Protein AF-0000000086882693 (afdb_homodimer)

Structure (mmCIF, N/CA/C/O backbone):
data_AF-0000000086882693-model_v1
#
loop_
_entity.id
_entity.type
_entity.pdbx_description
1 polymer 'Flavin reductase'
#
loop_
_atom_site.group_PDB
_atom_site.id
_atom_site.type_symbol
_atom_site.label_atom_id
_atom_site.label_alt_id
_atom_site.label_comp_id
_atom_site.label_asym_id
_atom_site.label_entity_id
_atom_site.label_seq_id
_atom_site.pdbx_PDB_ins_code
_atom_site.Cartn_x
_atom_site.Cartn_y
_atom_site.Cartn_z
_atom_site.occupancy
_atom_site.B_iso_or_equiv
_atom_site.auth_seq_id
_atom_site.auth_comp_id
_atom_site.auth_asym_id
_atom_site.auth_atom_id
_atom_site.pdbx_PDB_model_num
ATOM 1 N N . MET A 1 1 ? 11.82 -14.75 11.562 1 77.94 1 MET A N 1
ATOM 2 C CA . MET A 1 1 ? 11.297 -13.406 11.836 1 77.94 1 MET A CA 1
ATOM 3 C C . MET A 1 1 ? 10.008 -13.484 12.641 1 77.94 1 MET A C 1
ATOM 5 O O . MET A 1 1 ? 9.219 -14.422 12.477 1 77.94 1 MET A O 1
ATOM 9 N N . ASP A 1 2 ? 9.883 -12.508 13.555 1 90.38 2 ASP A N 1
ATOM 10 C CA . ASP A 1 2 ? 8.617 -12.344 14.273 1 90.38 2 ASP A CA 1
ATOM 11 C C . ASP A 1 2 ? 7.492 -11.961 13.32 1 90.38 2 ASP A C 1
ATOM 13 O O . ASP A 1 2 ? 7.617 -10.992 12.57 1 90.38 2 ASP A O 1
ATOM 17 N N . ILE A 1 3 ? 6.398 -12.719 13.359 1 94.62 3 ILE A N 1
ATOM 18 C CA . ILE A 1 3 ? 5.254 -12.5 12.484 1 94.62 3 ILE A CA 1
ATOM 19 C C . ILE A 1 3 ? 4.734 -11.078 12.656 1 94.62 3 ILE A C 1
ATOM 21 O O . ILE A 1 3 ? 4.309 -10.445 11.68 1 94.62 3 ILE A O 1
ATOM 25 N N . LYS A 1 4 ? 4.871 -10.539 13.797 1 93.5 4 LYS A N 1
ATOM 26 C CA . LYS A 1 4 ? 4.328 -9.219 14.117 1 93.5 4 LYS A CA 1
ATOM 27 C C . LYS A 1 4 ? 5.137 -8.117 13.438 1 93.5 4 LYS A C 1
ATOM 29 O O . LYS A 1 4 ? 4.676 -6.977 13.328 1 93.5 4 LYS A O 1
ATOM 34 N N . SER A 1 5 ? 6.293 -8.453 12.938 1 93.12 5 SER A N 1
ATOM 35 C CA . SER A 1 5 ? 7.152 -7.469 12.297 1 93.12 5 SER A CA 1
ATOM 36 C C . SER A 1 5 ? 7.238 -7.711 10.789 1 93.12 5 SER A C 1
ATOM 38 O O . SER A 1 5 ? 8.156 -7.215 10.125 1 93.12 5 SER A O 1
ATOM 40 N N . PHE A 1 6 ? 6.277 -8.375 10.219 1 93.31 6 PHE A N 1
ATOM 41 C CA . PHE A 1 6 ? 6.324 -8.812 8.828 1 93.31 6 PHE A CA 1
ATOM 42 C C . PHE A 1 6 ? 6.391 -7.613 7.887 1 93.31 6 PHE A C 1
ATOM 44 O O . PHE A 1 6 ? 7.031 -7.676 6.836 1 93.31 6 PHE A O 1
ATOM 51 N N . TYR A 1 7 ? 5.738 -6.496 8.328 1 94.31 7 TYR A N 1
ATOM 52 C CA . TYR A 1 7 ? 5.605 -5.32 7.48 1 94.31 7 TYR A CA 1
ATOM 53 C C . TYR A 1 7 ? 6.957 -4.668 7.227 1 94.31 7 TYR A C 1
ATOM 55 O O . TYR A 1 7 ? 7.102 -3.855 6.312 1 94.31 7 TYR A O 1
ATOM 63 N N . ARG A 1 8 ? 7.973 -5.047 8.031 1 92.94 8 ARG A N 1
ATOM 64 C CA . ARG A 1 8 ? 9.305 -4.461 7.906 1 92.94 8 ARG A CA 1
ATOM 65 C C . ARG A 1 8 ? 10.008 -4.957 6.648 1 92.94 8 ARG A C 1
ATOM 67 O O . ARG A 1 8 ? 11.023 -4.398 6.234 1 92.94 8 ARG A O 1
ATOM 74 N N . ASN A 1 9 ? 9.422 -5.969 5.984 1 93.12 9 ASN A N 1
ATOM 75 C CA . ASN A 1 9 ? 10.031 -6.566 4.801 1 93.12 9 ASN A CA 1
ATOM 76 C C . ASN A 1 9 ? 9.367 -6.07 3.52 1 93.12 9 ASN A C 1
ATOM 78 O O . ASN A 1 9 ? 9.609 -6.609 2.439 1 93.12 9 ASN A O 1
ATOM 82 N N . ILE A 1 10 ? 8.562 -5.047 3.648 1 97.25 10 ILE A N 1
ATOM 83 C CA . ILE A 1 10 ? 7.84 -4.516 2.5 1 97.25 10 ILE A CA 1
ATOM 84 C C . ILE A 1 10 ? 8.18 -3.039 2.312 1 97.25 10 ILE A C 1
ATOM 86 O O . ILE A 1 10 ? 8.094 -2.252 3.258 1 97.25 10 ILE A O 1
ATOM 90 N N . ALA A 1 11 ? 8.656 -2.691 1.13 1 97.88 11 ALA A N 1
ATOM 91 C CA . ALA A 1 11 ? 8.797 -1.274 0.807 1 97.88 11 ALA A CA 1
ATOM 92 C C . ALA A 1 11 ? 7.445 -0.643 0.501 1 97.88 11 ALA A C 1
ATOM 94 O O . ALA A 1 11 ? 6.719 -1.111 -0.378 1 97.88 11 ALA A O 1
ATOM 95 N N . LEU A 1 12 ? 7.141 0.405 1.211 1 98.81 12 LEU A N 1
ATOM 96 C CA . LEU A 1 12 ? 5.793 0.959 1.156 1 98.81 12 LEU A CA 1
ATOM 97 C C . LEU A 1 12 ? 5.816 2.404 0.67 1 98.81 12 LEU A C 1
ATOM 99 O O . LEU A 1 12 ? 6.746 3.152 0.981 1 98.81 12 LEU A O 1
ATOM 103 N N . PRO A 1 13 ? 4.742 2.787 -0.073 1 98.69 13 PRO A N 1
ATOM 104 C CA . PRO A 1 13 ? 4.574 4.23 -0.248 1 98.69 13 PRO A CA 1
ATOM 105 C C . PRO A 1 13 ? 4.34 4.961 1.071 1 98.69 13 PRO A C 1
ATOM 107 O O . PRO A 1 13 ? 3.91 4.352 2.053 1 98.69 13 PRO A O 1
ATOM 110 N N . VAL A 1 14 ? 4.703 6.227 1.06 1 98.75 14 VAL A N 1
ATOM 111 C CA . VAL A 1 14 ? 4.461 7.012 2.266 1 98.75 14 VAL A CA 1
ATOM 112 C C . VAL A 1 14 ? 3.807 8.344 1.896 1 98.75 14 VAL A C 1
ATOM 114 O O . VAL A 1 14 ? 4.176 8.969 0.897 1 98.75 14 VAL A O 1
ATOM 117 N N . CYS A 1 15 ? 2.797 8.672 2.631 1 98.81 15 CYS A N 1
ATOM 118 C CA . CYS A 1 15 ? 2.07 9.922 2.428 1 98.81 15 CYS A CA 1
ATOM 119 C C . CYS A 1 15 ? 1.704 10.562 3.762 1 98.81 15 CYS A C 1
ATOM 121 O O . CYS A 1 15 ? 1.981 10 4.824 1 98.81 15 CYS A O 1
ATOM 123 N N . THR A 1 16 ? 1.259 11.781 3.693 1 98.88 16 THR A N 1
ATOM 124 C CA . THR A 1 16 ? 0.635 12.398 4.855 1 98.88 16 THR A CA 1
ATOM 125 C C . THR A 1 16 ? -0.863 12.594 4.633 1 98.88 16 THR A C 1
ATOM 127 O O . THR A 1 16 ? -1.307 12.781 3.496 1 98.88 16 THR A O 1
ATOM 130 N N . VAL A 1 17 ? -1.588 12.477 5.684 1 98.94 17 VAL A N 1
ATOM 131 C CA . VAL A 1 17 ? -3.025 12.719 5.707 1 98.94 17 VAL A CA 1
ATOM 132 C C . VAL A 1 17 ? -3.334 13.922 6.594 1 98.94 17 VAL A C 1
ATOM 134 O O . VAL A 1 17 ? -2.93 13.961 7.758 1 98.94 17 VAL A O 1
ATOM 137 N N . MET A 1 18 ? -3.934 14.898 6.016 1 98.88 18 MET A N 1
ATOM 138 C CA . MET A 1 18 ? -4.398 16.062 6.766 1 98.88 18 MET A CA 1
ATOM 139 C C . MET A 1 18 ? -5.922 16.078 6.848 1 98.88 18 MET A C 1
ATOM 141 O O . MET A 1 18 ? -6.605 15.93 5.832 1 98.88 18 MET A O 1
ATOM 145 N N . ALA A 1 19 ? -6.492 16.188 8.023 1 98.88 19 ALA A N 1
ATOM 146 C CA . ALA A 1 19 ? -7.938 16.203 8.234 1 98.88 19 ALA A CA 1
ATOM 147 C C . ALA A 1 19 ? -8.344 17.391 9.109 1 98.88 19 ALA A C 1
ATOM 149 O O . ALA A 1 19 ? -7.621 17.75 10.039 1 98.88 19 ALA A O 1
ATOM 150 N N . GLY A 1 20 ? -9.492 17.984 8.859 1 98.62 20 GLY A N 1
ATOM 151 C CA . GLY A 1 20 ? -10 19.125 9.602 1 98.62 20 GLY A CA 1
ATOM 152 C C . GLY A 1 20 ? -10.875 20.047 8.766 1 98.62 20 GLY A C 1
ATOM 153 O O . GLY A 1 20 ? -11.758 19.578 8.047 1 98.62 20 GLY A O 1
ATOM 154 N N . ASP A 1 21 ? -10.695 21.281 9 1 98 21 ASP A N 1
ATOM 155 C CA . ASP A 1 21 ? -11.297 22.328 8.195 1 98 21 ASP A CA 1
ATOM 156 C C . ASP A 1 21 ? -10.297 23.453 7.926 1 98 21 ASP A C 1
ATOM 158 O O . ASP A 1 21 ? -9.086 23.234 7.98 1 98 21 ASP A O 1
ATOM 162 N N . GLU A 1 22 ? -10.734 24.578 7.516 1 96.94 22 GLU A N 1
ATOM 163 C CA . GLU A 1 22 ? -9.859 25.656 7.051 1 96.94 22 GLU A CA 1
ATOM 164 C C . GLU A 1 22 ? -9 26.188 8.188 1 96.94 22 GLU A C 1
ATOM 166 O O . GLU A 1 22 ? -7.91 26.719 7.945 1 96.94 22 GLU A O 1
ATOM 171 N N . LYS A 1 23 ? -9.422 26.016 9.375 1 95.25 23 LYS A N 1
ATOM 172 C CA . LYS A 1 23 ? -8.75 26.656 10.5 1 95.25 23 LYS A CA 1
ATOM 173 C C . LYS A 1 23 ? -8.211 25.625 11.484 1 95.25 23 LYS A C 1
ATOM 175 O O . LYS A 1 23 ? -7.223 25.875 12.18 1 95.25 23 LYS A O 1
ATOM 180 N N . ASN A 1 24 ? -8.906 24.562 11.547 1 96.62 24 ASN A N 1
ATOM 181 C CA . ASN A 1 24 ? -8.562 23.5 12.484 1 96.62 24 ASN A CA 1
ATOM 182 C C . ASN A 1 24 ? -8.258 22.188 11.766 1 96.62 24 ASN A C 1
ATOM 184 O O . ASN A 1 24 ? -9.164 21.547 11.242 1 96.62 24 ASN A O 1
ATOM 188 N N . TYR A 1 25 ? -7.035 21.828 11.703 1 98.06 25 TYR A N 1
ATOM 189 C CA . TYR A 1 25 ? -6.617 20.609 11.016 1 98.06 25 TYR A CA 1
ATOM 190 C C . TYR A 1 25 ? -5.391 20 11.68 1 98.06 25 TYR A C 1
ATOM 192 O O . TYR A 1 25 ? -4.684 20.672 12.438 1 98.06 25 TYR A O 1
ATOM 200 N N . ASN A 1 26 ? -5.164 18.766 11.523 1 98.5 26 ASN A N 1
ATOM 201 C CA . ASN A 1 26 ? -3.977 18.016 11.922 1 98.5 26 ASN A CA 1
ATOM 202 C C . ASN A 1 26 ? -3.486 17.094 10.805 1 98.5 26 ASN A C 1
ATOM 204 O O . ASN A 1 26 ? -4.262 16.703 9.938 1 98.5 26 ASN A O 1
ATOM 208 N N . ILE A 1 27 ? -2.152 16.906 10.82 1 98.75 27 ILE A N 1
ATOM 209 C CA . ILE A 1 27 ? -1.513 16.109 9.773 1 98.75 27 ILE A CA 1
ATOM 210 C C . ILE A 1 27 ? -0.777 14.93 10.398 1 98.75 27 ILE A C 1
ATOM 212 O O . ILE A 1 27 ? -0.262 15.031 11.516 1 98.75 27 ILE A O 1
ATOM 216 N N . MET A 1 28 ? -0.755 13.781 9.727 1 98.81 28 MET A N 1
ATOM 217 C CA . MET A 1 28 ? 0.007 12.617 10.156 1 98.81 28 MET A CA 1
ATOM 218 C C . MET A 1 28 ? 0.64 11.906 8.961 1 98.81 28 MET A C 1
ATOM 220 O O . MET A 1 28 ? 0.185 12.07 7.828 1 98.81 28 MET A O 1
ATOM 224 N N . THR A 1 29 ? 1.686 11.156 9.258 1 98.81 29 THR A N 1
ATOM 225 C CA . THR A 1 29 ? 2.326 10.328 8.242 1 98.81 29 THR A CA 1
ATOM 226 C C . THR A 1 29 ? 1.691 8.945 8.203 1 98.81 29 THR A C 1
ATOM 228 O O . THR A 1 29 ? 1.353 8.375 9.242 1 98.81 29 THR A O 1
ATOM 231 N N . VAL A 1 30 ? 1.503 8.398 7.031 1 98.88 30 VAL A N 1
ATOM 232 C CA . VAL A 1 30 ? 0.898 7.086 6.812 1 98.88 30 VAL A CA 1
ATOM 233 C C . VAL A 1 30 ? 1.753 6.277 5.836 1 98.88 30 VAL A C 1
ATOM 235 O O . VAL A 1 30 ? 2.08 6.754 4.746 1 98.88 30 VAL A O 1
ATOM 238 N N . ALA A 1 31 ? 2.102 5.086 6.238 1 98.81 31 ALA A N 1
ATOM 239 C CA . ALA A 1 31 ? 2.779 4.168 5.332 1 98.81 31 ALA A CA 1
ATOM 240 C C . ALA A 1 31 ? 1.847 3.039 4.895 1 98.81 31 ALA A C 1
ATOM 242 O O . ALA A 1 31 ? 2.012 2.473 3.814 1 98.81 31 ALA A O 1
ATOM 243 N N . TRP A 1 32 ? 0.851 2.668 5.734 1 98.94 32 TRP A N 1
ATOM 244 C CA . TRP A 1 32 ? -0.063 1.567 5.449 1 98.94 32 TRP A CA 1
ATOM 245 C C . TRP A 1 32 ? -1.298 2.064 4.707 1 98.94 32 TRP A C 1
ATOM 247 O O . TRP A 1 32 ? -2.354 2.27 5.309 1 98.94 32 TRP A O 1
ATOM 257 N N . SER A 1 33 ? -1.132 2.211 3.346 1 98.94 33 SER A N 1
ATOM 258 C CA . SER A 1 33 ? -2.16 2.766 2.471 1 98.94 33 SER A CA 1
ATOM 259 C C . SER A 1 33 ? -2.123 2.113 1.093 1 98.94 33 SER A C 1
ATOM 261 O O . SER A 1 33 ? -1.131 1.478 0.728 1 98.94 33 SER A O 1
ATOM 263 N N . THR A 1 34 ? -3.238 2.209 0.391 1 98.94 34 THR A N 1
ATOM 264 C CA . THR A 1 34 ? -3.273 1.611 -0.94 1 98.94 34 THR A CA 1
ATOM 265 C C . THR A 1 34 ? -4.484 2.107 -1.724 1 98.94 34 THR A C 1
ATOM 267 O O . THR A 1 34 ? -5.523 2.416 -1.14 1 98.94 34 THR A O 1
ATOM 270 N N . PRO A 1 35 ? -4.363 2.232 -3.088 1 98.94 35 PRO A N 1
ATOM 271 C CA . PRO A 1 35 ? -5.586 2.365 -3.889 1 98.94 35 PRO A CA 1
ATOM 272 C C . PRO A 1 35 ? -6.551 1.198 -3.691 1 98.94 35 PRO A C 1
ATOM 274 O O . PRO A 1 35 ? -6.125 0.097 -3.328 1 98.94 35 PRO A O 1
ATOM 277 N N . LEU A 1 36 ? -7.891 1.47 -3.959 1 98.88 36 LEU A N 1
ATOM 278 C CA . LEU A 1 36 ? -8.875 0.44 -3.646 1 98.88 36 LEU A CA 1
ATOM 279 C C . LEU A 1 36 ? -9.812 0.208 -4.828 1 98.88 36 LEU A C 1
ATOM 281 O O . LEU A 1 36 ? -10.352 -0.89 -4.992 1 98.88 36 LEU A O 1
ATOM 285 N N . SER A 1 37 ? -10.016 1.258 -5.551 1 98.81 37 SER A N 1
ATOM 286 C CA . SER A 1 37 ? -11.047 1.215 -6.586 1 98.81 37 SER A CA 1
ATOM 287 C C . SER A 1 37 ? -10.828 2.309 -7.629 1 98.81 37 SER A C 1
ATOM 289 O O . SER A 1 37 ? -10.32 3.385 -7.305 1 98.81 37 SER A O 1
ATOM 291 N N . ILE A 1 38 ? -11.266 2.039 -8.875 1 98.19 38 ILE A N 1
ATOM 292 C CA . ILE A 1 38 ? -11.219 3.029 -9.945 1 98.19 38 ILE A CA 1
ATOM 293 C C . ILE A 1 38 ? -12.547 3.781 -10 1 98.19 38 ILE A C 1
ATOM 295 O O . ILE A 1 38 ? -12.57 5.008 -10.125 1 98.19 38 ILE A O 1
ATOM 299 N N . ASN A 1 39 ? -13.602 2.98 -9.867 1 97.75 39 ASN A N 1
ATOM 300 C CA . ASN A 1 39 ? -14.938 3.557 -9.898 1 97.75 39 ASN A CA 1
ATOM 301 C C . ASN A 1 39 ? -15.812 3.02 -8.773 1 97.75 39 ASN A C 1
ATOM 303 O O . ASN A 1 39 ? -16.281 1.879 -8.828 1 97.75 39 ASN A O 1
ATOM 307 N N . PRO A 1 40 ? -16.219 3.965 -7.832 1 98.38 40 PRO A N 1
ATOM 308 C CA . PRO A 1 40 ? -15.625 5.281 -7.602 1 98.38 40 PRO A CA 1
ATOM 309 C C . PRO A 1 40 ? -14.133 5.199 -7.289 1 98.38 40 PRO A C 1
ATOM 311 O O . PRO A 1 40 ? -13.625 4.125 -6.969 1 98.38 40 PRO A O 1
ATOM 314 N N . THR A 1 41 ? -13.43 6.305 -7.449 1 98.75 41 THR A N 1
ATOM 315 C CA . THR A 1 41 ? -12.008 6.355 -7.121 1 98.75 41 THR A CA 1
ATOM 316 C C . THR A 1 41 ? -11.797 6.363 -5.609 1 98.75 41 THR A C 1
ATOM 318 O O . THR A 1 41 ? -12.102 7.355 -4.938 1 98.75 41 THR A O 1
ATOM 321 N N . LEU A 1 42 ? -11.32 5.223 -5.102 1 98.94 42 LEU A N 1
ATOM 322 C CA . LEU A 1 42 ? -11.18 5.074 -3.656 1 98.94 42 LEU A CA 1
ATOM 323 C C . LEU A 1 42 ? -9.727 4.84 -3.27 1 98.94 42 LEU A C 1
ATOM 325 O O . LEU A 1 42 ? -8.984 4.184 -4.004 1 98.94 42 LEU A O 1
ATOM 329 N N . PHE A 1 43 ? -9.352 5.359 -2.174 1 98.94 43 PHE A N 1
ATOM 330 C CA . PHE A 1 43 ? -8.062 5.195 -1.518 1 98.94 43 PHE A CA 1
ATOM 331 C C . PHE A 1 43 ? -8.242 4.855 -0.043 1 98.94 43 PHE A C 1
ATOM 333 O O . PHE A 1 43 ? -9.164 5.355 0.606 1 98.94 43 PHE A O 1
ATOM 340 N N . GLY A 1 44 ? -7.363 3.932 0.461 1 98.94 44 GLY A N 1
ATOM 341 C CA . GLY A 1 44 ? -7.496 3.533 1.854 1 98.94 44 GLY A CA 1
ATOM 342 C C . GLY A 1 44 ? -6.191 3.611 2.623 1 98.94 44 GLY A C 1
ATOM 343 O O . GLY A 1 44 ? -5.113 3.516 2.037 1 98.94 44 GLY A O 1
ATOM 344 N N . PHE A 1 45 ? -6.328 3.771 3.916 1 98.94 45 PHE A N 1
ATOM 345 C CA . PHE A 1 45 ? -5.16 3.725 4.789 1 98.94 45 PHE A CA 1
ATOM 346 C C . PHE A 1 45 ? -5.551 3.254 6.188 1 98.94 45 PHE A C 1
ATOM 348 O O . PHE A 1 45 ? -6.695 3.426 6.609 1 98.94 45 PHE A O 1
ATOM 355 N N . ALA A 1 46 ? -4.613 2.652 6.895 1 98.94 46 ALA A N 1
ATOM 356 C CA . ALA A 1 46 ? -4.816 2.176 8.266 1 98.94 46 ALA A CA 1
ATOM 357 C C . ALA A 1 46 ? -4.414 3.242 9.281 1 98.94 46 ALA A C 1
ATOM 359 O O . ALA A 1 46 ? -3.42 3.947 9.086 1 98.94 46 ALA A O 1
ATOM 360 N N . ILE A 1 47 ? -5.172 3.305 10.336 1 98.88 47 ILE A N 1
ATOM 361 C CA . ILE A 1 47 ? -4.895 4.289 11.383 1 98.88 47 ILE A CA 1
ATOM 362 C C . ILE A 1 47 ? -5.34 3.74 12.734 1 98.88 47 ILE A C 1
ATOM 364 O O . ILE A 1 47 ? -6.395 3.115 12.844 1 98.88 47 ILE A O 1
ATOM 368 N N . LYS A 1 48 ? -4.508 3.9 13.703 1 98.69 48 LYS A N 1
ATOM 369 C CA . LYS A 1 48 ? -4.941 3.602 15.062 1 98.69 48 LYS A CA 1
ATOM 370 C C . LYS A 1 48 ? -5.918 4.656 15.578 1 98.69 48 LYS A C 1
ATOM 372 O O . LYS A 1 48 ? -5.73 5.852 15.336 1 98.69 48 LYS A O 1
ATOM 377 N N . LYS A 1 49 ? -6.875 4.242 16.344 1 98.25 49 LYS A N 1
ATOM 378 C CA . LYS A 1 49 ? -7.895 5.141 16.875 1 98.25 49 LYS A CA 1
ATOM 379 C C . LYS A 1 49 ? -7.281 6.141 17.859 1 98.25 49 LYS A C 1
ATOM 381 O O . LYS A 1 49 ? -7.859 7.195 18.109 1 98.25 49 LYS A O 1
ATOM 386 N N . THR A 1 50 ? -6.117 5.793 18.375 1 98.12 50 THR A N 1
ATOM 387 C CA . THR A 1 50 ? -5.484 6.629 19.391 1 98.12 50 THR A CA 1
ATOM 388 C C . THR A 1 50 ? -4.812 7.84 18.75 1 98.12 50 THR A C 1
ATOM 390 O O . THR A 1 50 ? -4.434 8.789 19.453 1 98.12 50 THR A O 1
ATOM 393 N N . ARG A 1 51 ? -4.582 7.852 17.469 1 98.5 51 ARG A N 1
ATOM 394 C CA . ARG A 1 51 ? -3.941 8.977 16.797 1 98.5 51 ARG A CA 1
ATOM 395 C C . ARG A 1 51 ? -4.82 10.227 16.859 1 98.5 51 ARG A C 1
ATOM 397 O O . ARG A 1 51 ? -6.039 10.141 16.703 1 98.5 51 ARG A O 1
ATOM 404 N N . TYR A 1 52 ? -4.16 11.383 17.031 1 98.69 52 TYR A N 1
ATOM 405 C CA . TYR A 1 52 ? -4.891 12.641 17.094 1 98.69 52 TYR A CA 1
ATOM 406 C C . TYR A 1 52 ? -5.68 12.891 15.82 1 98.69 52 TYR A C 1
ATOM 408 O O . TYR A 1 52 ? -6.816 13.367 15.867 1 98.69 52 TYR A O 1
ATOM 416 N N . THR A 1 53 ? -5.168 12.609 14.703 1 98.69 53 THR A N 1
ATOM 417 C CA . THR A 1 53 ? -5.785 12.844 13.398 1 98.69 53 THR A CA 1
ATOM 418 C C . THR A 1 53 ? -7.086 12.062 13.273 1 98.69 53 THR A C 1
ATOM 420 O O . THR A 1 53 ? -7.992 12.469 12.539 1 98.69 53 THR A O 1
ATOM 423 N N . TYR A 1 54 ? -7.191 10.922 14 1 98.75 54 TYR A N 1
ATOM 424 C CA . TYR A 1 54 ? -8.398 10.117 13.969 1 98.75 54 TYR A CA 1
ATOM 425 C C . TYR A 1 54 ? -9.617 10.938 14.367 1 98.75 54 TYR A C 1
ATOM 427 O O . TYR A 1 54 ? -10.68 10.836 13.75 1 98.75 54 TYR A O 1
ATOM 435 N N . ASP A 1 55 ? -9.5 11.781 15.344 1 98.38 55 ASP A N 1
ATOM 436 C CA . ASP A 1 55 ? -10.586 12.633 15.812 1 98.38 55 ASP A CA 1
ATOM 437 C C . ASP A 1 55 ? -11.055 13.594 14.719 1 98.38 55 ASP A C 1
ATOM 439 O O . ASP A 1 55 ? -12.25 13.844 14.57 1 98.38 55 ASP A O 1
ATOM 443 N N . PHE A 1 56 ? -10.125 14.109 13.977 1 98.62 56 PHE A N 1
ATOM 444 C CA . PHE A 1 56 ? -10.453 15.039 12.898 1 98.62 56 PHE A CA 1
ATOM 445 C C . PHE A 1 56 ? -11.164 14.32 11.766 1 98.62 56 PHE A C 1
ATOM 447 O O . PHE A 1 56 ? -12.141 14.828 11.211 1 98.62 56 PHE A O 1
ATOM 454 N N . LEU A 1 57 ? -10.68 13.117 11.422 1 98.62 57 LEU A N 1
ATOM 455 C CA . LEU A 1 57 ? -11.258 12.328 10.344 1 98.62 57 LEU A CA 1
ATOM 456 C C . LEU A 1 57 ? -12.727 12.023 10.617 1 98.62 57 LEU A C 1
ATOM 458 O O . LEU A 1 57 ? -13.57 12.164 9.727 1 98.62 57 LEU A O 1
ATOM 462 N N . THR A 1 58 ? -13 11.578 11.852 1 98.38 58 THR A N 1
ATOM 463 C CA . THR A 1 58 ? -14.352 11.148 12.188 1 98.38 58 THR A CA 1
ATOM 464 C C . THR A 1 58 ? -15.273 12.352 12.344 1 98.38 58 THR A C 1
ATOM 466 O O . THR A 1 58 ? -16.469 12.266 12.055 1 98.38 58 THR A O 1
ATOM 469 N N . LYS A 1 59 ? -14.758 13.484 12.734 1 98.44 59 LYS A N 1
ATOM 470 C CA . LYS A 1 59 ? -15.555 14.688 12.945 1 98.44 59 LYS A CA 1
ATOM 471 C C . LYS A 1 59 ? -15.859 15.383 11.617 1 98.44 59 LYS A C 1
ATOM 473 O O . LYS A 1 59 ? -17 15.75 11.352 1 98.44 59 LYS A O 1
ATOM 478 N N . TYR A 1 60 ? -14.852 15.562 10.766 1 98.69 60 TYR A N 1
ATOM 479 C CA . TYR A 1 60 ? -14.984 16.438 9.594 1 98.69 60 TYR A CA 1
ATOM 480 C C . TYR A 1 60 ? -15.305 15.617 8.344 1 98.69 60 TYR A C 1
ATOM 482 O O . TYR A 1 60 ? -15.82 16.156 7.367 1 98.69 60 TYR A O 1
ATOM 490 N N . LYS A 1 61 ? -14.891 14.367 8.273 1 98.81 61 LYS A N 1
ATOM 491 C CA . LYS A 1 61 ? -15.25 13.398 7.238 1 98.81 61 LYS A CA 1
ATOM 492 C C . LYS A 1 61 ? -14.719 13.828 5.871 1 98.81 61 LYS A C 1
ATOM 494 O O . LYS A 1 61 ? -15.352 13.562 4.844 1 98.81 61 LYS A O 1
ATOM 499 N N . GLU A 1 62 ? -13.734 14.609 5.82 1 98.88 62 GLU A N 1
ATOM 500 C CA . GLU A 1 62 ? -12.938 14.977 4.652 1 98.88 62 GLU A CA 1
ATOM 501 C C . GLU A 1 62 ? -11.469 15.133 5.012 1 98.88 62 GLU A C 1
ATOM 503 O O . GLU A 1 62 ? -11.133 15.445 6.156 1 98.88 62 GLU A O 1
ATOM 508 N N . TYR A 1 63 ? -10.586 14.914 4.121 1 98.94 63 TYR A N 1
ATOM 509 C CA . TYR A 1 63 ? -9.148 14.992 4.359 1 98.94 63 TYR A CA 1
ATOM 510 C C . TYR A 1 63 ? -8.383 15.062 3.043 1 98.94 63 TYR A C 1
ATOM 512 O O . TYR A 1 63 ? -8.938 14.797 1.977 1 98.94 63 TYR A O 1
ATOM 520 N N . SER A 1 64 ? -7.211 15.477 3.098 1 98.88 64 SER A N 1
ATOM 521 C CA . SER A 1 64 ? -6.301 15.469 1.957 1 98.88 64 SER A CA 1
ATOM 522 C C . SER A 1 64 ? -5.152 14.484 2.172 1 98.88 64 SER A C 1
ATOM 524 O O . SER A 1 64 ? -4.797 14.18 3.312 1 98.88 64 SER A O 1
ATOM 526 N N . VAL A 1 65 ? -4.648 13.938 1.129 1 98.88 65 VAL A N 1
ATOM 527 C CA . VAL A 1 65 ? -3.508 13.023 1.112 1 98.88 65 VAL A CA 1
ATOM 528 C C . VAL A 1 65 ? -2.406 13.594 0.219 1 98.88 65 VAL A C 1
ATOM 530 O O . VAL A 1 65 ? -2.678 14.062 -0.889 1 98.88 65 VAL A O 1
ATOM 533 N N . THR A 1 66 ? -1.189 13.586 0.719 1 98.31 66 THR A N 1
ATOM 534 C CA . THR A 1 66 ? -0.086 14.125 -0.068 1 98.31 66 THR A CA 1
ATOM 535 C C . THR A 1 66 ? 1.091 13.156 -0.086 1 98.31 66 THR A C 1
ATOM 537 O O . THR A 1 66 ? 1.475 12.617 0.956 1 98.31 66 THR A O 1
ATOM 540 N N . PHE A 1 67 ? 1.629 12.867 -1.261 1 97.56 67 PHE A N 1
ATOM 541 C CA . PHE A 1 67 ? 2.871 12.133 -1.478 1 97.56 67 PHE A CA 1
ATOM 542 C C . PHE A 1 67 ? 4.02 13.094 -1.771 1 97.56 67 PHE A C 1
ATOM 544 O O . PHE A 1 67 ? 3.824 14.133 -2.41 1 97.56 67 PHE A O 1
ATOM 551 N N . TYR A 1 68 ? 5.25 12.688 -1.333 1 96 68 TYR A N 1
ATOM 552 C CA . TYR A 1 68 ? 6.402 13.586 -1.359 1 96 68 TYR A CA 1
ATOM 553 C C . TYR A 1 68 ? 7.582 12.93 -2.074 1 96 68 TYR A C 1
ATOM 555 O O . TYR A 1 68 ? 7.598 11.719 -2.283 1 96 68 TYR A O 1
ATOM 563 N N . ASN A 1 69 ? 8.484 13.828 -2.41 1 95.56 69 ASN A N 1
ATOM 564 C CA . ASN A 1 69 ? 9.758 13.344 -2.922 1 95.56 69 ASN A CA 1
ATOM 565 C C . ASN A 1 69 ? 10.695 12.93 -1.791 1 95.56 69 ASN A C 1
ATOM 567 O O . ASN A 1 69 ? 10.492 13.32 -0.64 1 95.56 69 ASN A O 1
ATOM 571 N N . PHE A 1 70 ? 11.688 12.188 -2.219 1 97.75 70 PHE A N 1
ATOM 572 C CA . PHE A 1 70 ? 12.672 11.617 -1.312 1 97.75 70 PHE A CA 1
ATOM 573 C C . PHE A 1 70 ? 13.305 12.703 -0.451 1 97.75 70 PHE A C 1
ATOM 575 O O . PHE A 1 70 ? 13.57 12.492 0.733 1 97.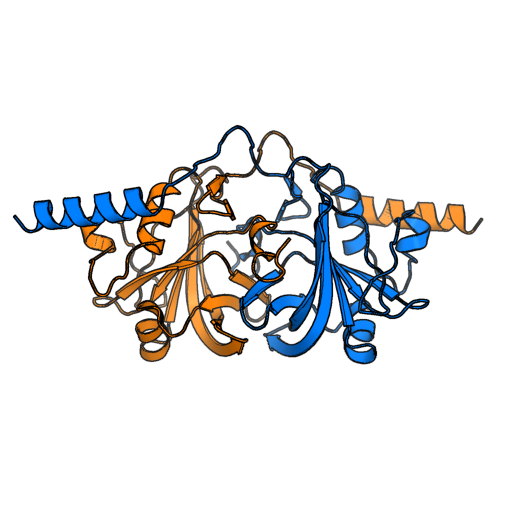75 70 PHE A O 1
ATOM 582 N N . GLU A 1 71 ? 13.477 13.852 -0.933 1 95.88 71 GLU A N 1
ATOM 583 C CA . GLU A 1 71 ? 14.156 14.953 -0.254 1 95.88 71 GLU A CA 1
ATOM 584 C C . GLU A 1 71 ? 13.336 15.453 0.939 1 95.88 71 GLU A C 1
ATOM 586 O O . GLU A 1 71 ? 13.875 16.094 1.844 1 95.88 71 GLU A O 1
ATOM 591 N N . ASP A 1 72 ? 12.086 15.102 0.947 1 96.44 72 ASP A N 1
ATOM 592 C CA . ASP A 1 72 ? 11.195 15.562 2.01 1 96.44 72 ASP A CA 1
ATOM 593 C C . ASP A 1 72 ? 11.078 14.523 3.121 1 96.44 72 ASP A C 1
ATOM 595 O O . ASP A 1 72 ? 10.273 14.672 4.039 1 96.44 72 ASP A O 1
ATOM 599 N N . SER A 1 73 ? 11.883 13.461 3.109 1 98.38 73 SER A N 1
ATOM 600 C CA . SER A 1 73 ? 11.719 12.32 4 1 98.38 73 SER A CA 1
ATOM 601 C C . SER A 1 73 ? 11.914 12.719 5.457 1 98.38 73 SER A C 1
ATOM 603 O O . SER A 1 73 ? 11.266 12.164 6.352 1 98.38 73 SER A O 1
ATOM 605 N N . LYS A 1 74 ? 12.758 13.656 5.707 1 98 74 LYS A N 1
ATOM 606 C CA . LYS A 1 74 ? 12.922 14.094 7.09 1 98 74 LYS A CA 1
ATOM 607 C C . LYS A 1 74 ? 11.641 14.711 7.629 1 98 74 LYS A C 1
ATOM 609 O O . LYS A 1 74 ? 11.227 14.414 8.758 1 98 74 LYS A O 1
ATOM 614 N N . MET A 1 75 ? 11.023 15.578 6.836 1 97.69 75 MET A N 1
ATOM 615 C CA . MET A 1 75 ? 9.766 16.203 7.234 1 97.69 75 MET A CA 1
ATOM 616 C C . MET A 1 75 ? 8.688 15.141 7.465 1 97.69 75 MET A C 1
ATOM 618 O O . MET A 1 75 ? 7.953 15.203 8.453 1 97.69 75 MET A O 1
ATOM 622 N N . ILE A 1 76 ? 8.633 14.156 6.547 1 98.5 76 ILE A N 1
ATOM 623 C CA . ILE A 1 76 ? 7.676 13.062 6.664 1 98.5 76 ILE A CA 1
ATOM 624 C C . ILE A 1 76 ? 7.879 12.336 7.996 1 98.5 76 ILE A C 1
ATOM 626 O O . ILE A 1 76 ? 6.914 12.07 8.719 1 98.5 76 ILE A O 1
ATOM 630 N N . GLU A 1 77 ? 9.141 12.07 8.281 1 98.38 77 GLU A N 1
ATOM 631 C CA . GLU A 1 77 ? 9.492 11.391 9.531 1 98.38 77 GLU A CA 1
ATOM 632 C C . GLU A 1 77 ? 9.078 12.219 10.742 1 98.38 77 GLU A C 1
ATOM 634 O O . GLU A 1 77 ? 8.492 11.688 11.695 1 98.38 77 GLU A O 1
ATOM 639 N N . GLN A 1 78 ? 9.336 13.461 10.719 1 98.06 78 GLN A N 1
ATOM 640 C CA . GLN A 1 78 ? 9.008 14.359 11.82 1 98.06 78 GLN A CA 1
ATOM 641 C C . GLN A 1 78 ? 7.5 14.414 12.055 1 98.06 78 GLN A C 1
ATOM 643 O O . GLN A 1 78 ? 7.039 14.312 13.195 1 98.06 78 GLN A O 1
ATOM 648 N N . ILE A 1 79 ? 6.781 14.555 10.992 1 98.06 79 ILE A N 1
ATOM 649 C CA . ILE A 1 79 ? 5.324 14.617 11.07 1 98.06 79 ILE A CA 1
ATOM 650 C C . ILE A 1 79 ? 4.789 13.352 11.742 1 98.06 79 ILE A C 1
ATOM 652 O O . ILE A 1 79 ? 3.846 13.414 12.531 1 98.06 79 ILE A O 1
ATOM 656 N N . GLY A 1 80 ? 5.387 12.234 11.445 1 98.06 80 GLY A N 1
ATOM 657 C CA . GLY A 1 80 ? 4.871 10.953 11.898 1 98.06 80 GLY A CA 1
ATOM 658 C C . GLY A 1 80 ? 5.328 10.594 13.297 1 98.06 80 GLY A C 1
ATOM 659 O O . GLY A 1 80 ? 4.812 9.648 13.906 1 98.06 80 GLY A O 1
ATOM 660 N N . ARG A 1 81 ? 6.219 11.352 13.875 1 97.12 81 ARG A N 1
ATOM 661 C CA . ARG A 1 81 ? 6.832 10.875 15.109 1 97.12 81 ARG A CA 1
ATOM 662 C C . ARG A 1 81 ? 6.465 11.773 16.281 1 97.12 81 ARG A C 1
ATOM 664 O O . ARG A 1 81 ? 6.891 11.531 17.422 1 97.12 81 ARG A O 1
ATOM 671 N N . ILE A 1 82 ? 5.672 12.766 16.062 1 95.31 82 ILE A N 1
ATOM 672 C CA . ILE A 1 82 ? 5.203 13.617 17.156 1 95.31 82 ILE A CA 1
ATOM 673 C C . ILE A 1 82 ? 3.709 13.883 17 1 95.31 82 ILE A C 1
ATOM 675 O O . ILE A 1 82 ? 3.213 14.023 15.875 1 95.31 82 ILE A O 1
ATOM 679 N N . SER A 1 83 ? 2.986 13.906 18.125 1 96.81 83 SER A N 1
ATOM 680 C CA . SER A 1 83 ? 1.541 14.102 18.094 1 96.81 83 SER A CA 1
ATOM 681 C C . SER A 1 83 ? 1.184 15.586 18 1 96.81 83 SER A C 1
ATOM 683 O O . SER A 1 83 ? 1.823 16.422 18.625 1 96.81 83 SER A O 1
ATOM 685 N N . GLY A 1 84 ? 0.171 15.82 17.203 1 96.56 84 GLY A N 1
ATOM 686 C CA . GLY A 1 84 ? -0.367 17.172 17.125 1 96.56 84 GLY A CA 1
ATOM 687 C C . GLY A 1 84 ? -0.999 17.641 18.422 1 96.56 84 GLY A C 1
ATOM 688 O O . GLY A 1 84 ? -1.265 18.828 18.594 1 96.56 84 GLY A O 1
ATOM 689 N N . ARG A 1 85 ? -1.242 16.75 19.359 1 96.38 85 ARG A N 1
ATOM 690 C CA . ARG A 1 85 ? -1.776 17.109 20.672 1 96.38 85 ARG A CA 1
ATOM 691 C C . ARG A 1 85 ? -0.806 18.016 21.422 1 96.38 85 ARG A C 1
ATOM 693 O O . ARG A 1 85 ? -1.227 18.891 22.188 1 96.38 85 ARG A O 1
ATOM 700 N N . GLU A 1 86 ? 0.537 17.859 21.172 1 92.75 86 GLU A N 1
ATOM 701 C CA . GLU A 1 86 ? 1.535 18.562 21.953 1 92.75 86 GLU A CA 1
ATOM 702 C C . GLU A 1 86 ? 2.404 19.453 21.078 1 92.75 86 GLU A C 1
ATOM 704 O O . GLU A 1 86 ? 3.256 20.188 21.578 1 92.75 86 GLU A O 1
ATOM 709 N N . PHE A 1 87 ? 2.213 19.312 19.828 1 93.38 87 PHE A N 1
ATOM 710 C CA . PHE A 1 87 ? 3.107 19.984 18.891 1 93.38 87 PHE A CA 1
ATOM 711 C C . PHE A 1 87 ? 2.344 20.453 17.656 1 93.38 87 PHE A C 1
ATOM 713 O O . PHE A 1 87 ? 1.83 19.641 16.891 1 93.38 87 PHE A O 1
ATOM 720 N N . ASP A 1 88 ? 2.262 21.75 17.453 1 94.25 88 ASP A N 1
ATOM 721 C CA . ASP A 1 88 ? 1.715 22.266 16.203 1 94.25 88 ASP A CA 1
ATOM 722 C C . ASP A 1 88 ? 2.666 21.984 15.031 1 94.25 88 ASP A C 1
ATOM 724 O O . ASP A 1 88 ? 3.559 22.797 14.758 1 94.25 88 ASP A O 1
ATOM 728 N N . LYS A 1 89 ? 2.393 20.984 14.289 1 96.12 89 LYS A N 1
ATOM 729 C CA . LYS A 1 89 ? 3.316 20.469 13.281 1 96.12 89 LYS A CA 1
ATOM 730 C C . LYS A 1 89 ? 3.438 21.438 12.102 1 96.12 89 LYS A C 1
ATOM 732 O O . LYS A 1 89 ? 4.535 21.672 11.586 1 96.12 89 LYS A O 1
ATOM 737 N N . ILE A 1 90 ? 2.336 21.984 11.727 1 95.88 90 ILE A N 1
ATOM 738 C CA . ILE A 1 90 ? 2.334 22.859 10.562 1 95.88 90 ILE A CA 1
ATOM 739 C C . ILE A 1 90 ? 3.195 24.094 10.852 1 95.88 90 ILE A C 1
ATOM 741 O O . ILE A 1 90 ? 4.07 24.438 10.055 1 95.88 90 ILE A O 1
ATOM 745 N N . LYS A 1 91 ? 2.934 24.672 11.938 1 93.75 91 LYS A N 1
ATOM 746 C CA . LYS A 1 91 ? 3.641 25.891 12.328 1 93.75 91 LYS A CA 1
ATOM 747 C C . LYS A 1 91 ? 5.109 25.609 12.617 1 93.75 91 LYS A C 1
ATOM 749 O O . LYS A 1 91 ? 5.996 26.266 12.062 1 93.75 91 LYS A O 1
ATOM 754 N N . ASN A 1 92 ? 5.434 24.594 13.406 1 94.69 92 ASN A N 1
ATOM 755 C CA . ASN A 1 92 ? 6.781 24.391 13.922 1 94.69 92 ASN A CA 1
ATOM 756 C C . ASN A 1 92 ? 7.699 23.797 12.859 1 94.69 92 ASN A C 1
ATOM 758 O O . ASN A 1 92 ? 8.922 23.953 12.93 1 94.69 92 ASN A O 1
ATOM 762 N N . LEU A 1 93 ? 7.113 23.156 11.836 1 95.62 93 LEU A N 1
ATOM 763 C CA . LEU A 1 93 ? 7.922 22.578 10.758 1 95.62 93 LEU A CA 1
ATOM 764 C C . LEU A 1 93 ? 7.879 23.469 9.523 1 95.62 93 LEU A C 1
ATOM 766 O O . LEU A 1 93 ? 8.438 23.109 8.477 1 95.62 93 LEU A O 1
ATOM 770 N N . ASN A 1 94 ? 7.219 24.594 9.641 1 94.38 94 ASN A N 1
ATOM 771 C CA . ASN A 1 94 ? 7.094 25.547 8.547 1 94.38 94 ASN A CA 1
ATOM 772 C C . ASN A 1 94 ? 6.594 24.859 7.27 1 94.38 94 ASN A C 1
ATOM 774 O O . ASN A 1 94 ? 7.191 25.031 6.203 1 94.38 94 ASN A O 1
ATOM 778 N N . ILE A 1 95 ? 5.535 24.078 7.441 1 96.06 95 ILE A N 1
ATOM 779 C CA . ILE A 1 95 ? 4.961 23.344 6.312 1 96.06 95 ILE A CA 1
ATOM 780 C C . ILE A 1 95 ? 4.078 24.297 5.492 1 96.06 95 ILE A C 1
ATOM 782 O O . ILE A 1 95 ? 3.221 24.984 6.039 1 96.06 95 ILE A O 1
ATOM 786 N N . GLU A 1 96 ? 4.359 24.328 4.254 1 92.56 96 GLU A N 1
ATOM 787 C CA . GLU A 1 96 ? 3.527 25.125 3.361 1 92.56 96 GLU A CA 1
ATOM 788 C C . GLU A 1 96 ? 2.213 24.422 3.047 1 92.56 96 GLU A C 1
ATOM 790 O O . GLU A 1 96 ? 2.211 23.328 2.455 1 92.56 96 GLU A O 1
ATOM 795 N N . ILE A 1 97 ? 1.116 25.047 3.354 1 96 97 ILE A N 1
ATOM 796 C CA . ILE A 1 97 ? -0.199 24.469 3.104 1 96 97 ILE A CA 1
ATOM 797 C C . ILE A 1 97 ? -0.864 25.188 1.931 1 96 97 ILE A C 1
ATOM 799 O O . ILE A 1 97 ? -0.619 26.375 1.702 1 96 97 ILE A O 1
ATOM 803 N N . VAL A 1 98 ? -1.668 24.531 1.242 1 97 98 VAL A N 1
ATOM 804 C CA . VAL A 1 98 ? -2.396 25.047 0.089 1 97 98 VAL A CA 1
ATOM 805 C C . VAL A 1 98 ? -3.895 24.828 0.284 1 97 98 VAL A C 1
ATOM 807 O O . VAL A 1 98 ? -4.32 23.766 0.745 1 97 98 VAL A O 1
ATOM 810 N N . LYS A 1 99 ? -4.637 25.859 -0.072 1 98.06 99 LYS A N 1
ATOM 811 C CA . LYS A 1 99 ? -6.09 25.719 -0.004 1 98.06 99 LYS A CA 1
ATOM 812 C C . LYS A 1 99 ? -6.586 24.672 -0.988 1 98.06 99 LYS A C 1
ATOM 814 O O . LYS A 1 99 ? -6.141 24.625 -2.135 1 98.06 99 LYS A O 1
ATOM 819 N N . SER A 1 100 ? -7.582 23.828 -0.492 1 98.12 100 SER A N 1
ATOM 820 C CA . SER A 1 100 ? -8.172 22.812 -1.348 1 98.12 100 SER A CA 1
ATOM 821 C C . SER A 1 100 ? -9.266 23.391 -2.232 1 98.12 100 SER A C 1
ATOM 823 O O . SER A 1 100 ? -9.734 24.516 -1.998 1 98.12 100 SER A O 1
ATOM 825 N N . ASN A 1 101 ? -9.633 22.672 -3.266 1 98.25 101 ASN A N 1
ATOM 826 C CA . ASN A 1 101 ? -10.648 23.125 -4.219 1 98.25 101 ASN A CA 1
ATOM 827 C C . ASN A 1 101 ? -12.039 22.656 -3.809 1 98.25 101 ASN A C 1
ATOM 829 O O . ASN A 1 101 ? -13.016 23.391 -3.965 1 98.25 101 ASN A O 1
ATOM 833 N N . LYS A 1 102 ? -12.148 21.422 -3.279 1 98.62 102 LYS A N 1
ATOM 834 C CA . LYS A 1 102 ? -13.461 20.812 -3.139 1 98.62 102 LYS A CA 1
ATOM 835 C C . LYS A 1 102 ? -13.805 20.562 -1.67 1 98.62 102 LYS A C 1
ATOM 837 O O . LYS A 1 102 ? -14.961 20.344 -1.323 1 98.62 102 LYS A O 1
ATOM 842 N N . ILE A 1 103 ? -12.805 20.547 -0.85 1 98.81 103 ILE A N 1
ATOM 843 C CA . ILE A 1 103 ? -13.031 20.344 0.578 1 98.81 103 ILE A CA 1
ATOM 844 C C . ILE A 1 103 ? -12.477 21.531 1.357 1 98.81 103 ILE A C 1
ATOM 846 O O . ILE A 1 103 ? -11.812 22.406 0.786 1 98.81 103 ILE A O 1
ATOM 850 N N . LYS A 1 104 ? -12.734 21.531 2.648 1 98.81 104 LYS A N 1
ATOM 851 C CA . LYS A 1 104 ? -12.266 22.609 3.506 1 98.81 104 LYS A CA 1
ATOM 852 C C . LYS A 1 104 ? -10.852 22.344 4.004 1 98.81 104 LYS A C 1
ATOM 854 O O . LYS A 1 104 ? -10.07 23.281 4.191 1 98.81 104 LYS A O 1
ATOM 859 N N . THR A 1 105 ? -10.539 21.109 4.246 1 98.81 105 THR A N 1
ATOM 860 C CA . THR A 1 105 ? -9.203 20.734 4.703 1 98.81 105 THR A CA 1
ATOM 861 C C . THR A 1 105 ? -8.156 21.125 3.668 1 98.81 105 THR A C 1
ATOM 863 O O . THR A 1 105 ? -8.25 20.75 2.498 1 98.81 105 THR A O 1
ATOM 866 N N . PRO A 1 106 ? -7.152 21.891 4.027 1 98.69 106 PRO A N 1
ATOM 867 C CA . PRO A 1 106 ? -6.078 22.188 3.076 1 98.69 106 PRO A CA 1
ATOM 868 C C . PRO A 1 106 ? -5.207 20.953 2.791 1 98.69 106 PRO A C 1
ATOM 870 O O . PRO A 1 106 ? -5.418 19.891 3.375 1 98.69 106 PRO A O 1
ATOM 873 N N . TYR A 1 107 ? -4.379 21.031 1.795 1 98.19 107 TYR A N 1
ATOM 874 C CA . TYR A 1 107 ? -3.381 20.016 1.536 1 98.19 107 TYR A CA 1
ATOM 875 C C . TYR A 1 107 ? -1.979 20.609 1.501 1 98.19 107 TYR A C 1
ATOM 877 O O . TYR A 1 107 ? -1.815 21.828 1.57 1 98.19 107 TYR A O 1
ATOM 885 N N . VAL A 1 108 ? -0.953 19.75 1.613 1 96.94 108 VAL A N 1
ATOM 886 C CA . VAL A 1 108 ? 0.446 20.156 1.553 1 96.94 108 VAL A CA 1
ATOM 887 C C . VAL A 1 108 ? 0.963 20.031 0.123 1 96.94 108 VAL A C 1
ATOM 889 O O . VAL A 1 108 ? 0.468 19.203 -0.646 1 96.94 108 VAL A O 1
ATOM 892 N N . ARG A 1 109 ? 1.977 20.828 -0.128 1 89.31 109 ARG A N 1
ATOM 893 C CA . ARG A 1 109 ? 2.555 20.734 -1.464 1 89.31 109 ARG A CA 1
ATOM 894 C C . ARG A 1 109 ? 3.553 19.578 -1.54 1 89.31 109 ARG A C 1
ATOM 896 O O . ARG A 1 109 ? 4.625 19.641 -0.933 1 89.31 109 ARG A O 1
ATOM 903 N N . GLY A 1 110 ? 3.244 18.531 -2.076 1 93.69 110 GLY A N 1
ATOM 904 C CA . GLY A 1 110 ? 4.062 17.406 -2.484 1 93.69 110 GLY A CA 1
ATOM 905 C C . GLY A 1 110 ? 4.039 17.156 -3.982 1 93.69 110 GLY A C 1
ATOM 906 O O . GLY A 1 110 ? 3.547 17.984 -4.742 1 93.69 110 GLY A O 1
ATOM 907 N N . TYR A 1 111 ? 4.66 16.094 -4.453 1 94.31 111 TYR A N 1
ATOM 908 C CA . TYR A 1 111 ? 4.633 15.875 -5.895 1 94.31 111 TYR A CA 1
ATOM 909 C C . TYR A 1 111 ? 3.256 15.414 -6.355 1 94.31 111 TYR A C 1
ATOM 911 O O . TYR A 1 111 ? 2.924 15.516 -7.539 1 94.31 111 TYR A O 1
ATOM 919 N N . PHE A 1 112 ? 2.457 14.953 -5.469 1 95.56 112 PHE A N 1
ATOM 920 C CA . PHE A 1 112 ? 1.12 14.461 -5.773 1 95.56 112 PHE A CA 1
ATOM 921 C C . PHE A 1 112 ? 0.218 14.539 -4.551 1 95.56 112 PHE A C 1
ATOM 923 O O . PHE A 1 112 ? 0.579 14.055 -3.475 1 95.56 112 PHE A O 1
ATOM 930 N N . SER A 1 113 ? -0.949 15.172 -4.641 1 97.19 113 SER A N 1
ATOM 931 C CA . SER A 1 113 ? -1.929 15.281 -3.564 1 97.19 113 SER A CA 1
ATOM 932 C C . SER A 1 113 ? -3.346 15.062 -4.086 1 97.19 113 SER A C 1
ATOM 934 O O . SER A 1 113 ? -3.604 15.219 -5.281 1 97.19 113 SER A O 1
ATOM 936 N N . PHE A 1 114 ? -4.207 14.695 -3.158 1 98.44 114 PHE A N 1
ATOM 937 C CA . PHE A 1 114 ? -5.602 14.594 -3.576 1 98.44 114 PHE A CA 1
ATOM 938 C C . PHE A 1 114 ? -6.539 14.828 -2.398 1 98.44 114 PHE A C 1
ATOM 940 O O . PHE A 1 114 ? -6.121 14.75 -1.241 1 98.44 114 PHE A O 1
ATOM 947 N N . GLU A 1 115 ? -7.73 15.273 -2.723 1 98.88 115 GLU A N 1
ATOM 948 C CA . GLU A 1 115 ? -8.797 15.57 -1.771 1 98.88 115 GLU A CA 1
ATOM 949 C C . GLU A 1 115 ? -9.773 14.398 -1.661 1 98.88 115 GLU A C 1
ATOM 951 O O . GLU A 1 115 ? -10.156 13.805 -2.67 1 98.88 115 GLU A O 1
ATOM 956 N N . CYS A 1 116 ? -10.164 14.125 -0.42 1 98.94 116 CYS A N 1
ATOM 957 C CA . CYS A 1 116 ? -11.016 12.961 -0.191 1 98.94 116 CYS A CA 1
ATOM 958 C C . CYS A 1 116 ? -12.203 13.32 0.692 1 98.94 116 CYS A C 1
ATOM 960 O O . CYS A 1 116 ? -12.094 14.172 1.57 1 98.94 116 CYS A O 1
ATOM 962 N N . VAL A 1 117 ? -13.227 12.578 0.421 1 98.94 117 VAL A N 1
ATOM 963 C CA . VAL A 1 117 ? -14.359 12.516 1.34 1 98.94 117 VAL A CA 1
ATOM 964 C C . VAL A 1 117 ? -14.453 11.117 1.949 1 98.94 117 VAL A C 1
ATOM 966 O O . VAL A 1 117 ? -14.273 10.117 1.252 1 98.94 117 VAL A O 1
ATOM 969 N N . LEU A 1 118 ? -14.703 11.125 3.248 1 98.88 118 LEU A N 1
ATOM 970 C CA . LEU A 1 118 ? -14.773 9.844 3.943 1 98.88 118 LEU A CA 1
ATOM 971 C C . LEU A 1 118 ? -15.914 8.984 3.391 1 98.88 118 LEU A C 1
ATOM 973 O O . LEU A 1 118 ? -17.047 9.453 3.279 1 98.88 118 LEU A O 1
ATOM 977 N N . ASN A 1 119 ? -15.625 7.812 3.033 1 98.75 119 ASN A N 1
ATOM 978 C CA . ASN A 1 119 ? -16.594 6.852 2.518 1 98.75 119 ASN A CA 1
ATOM 979 C C . ASN A 1 119 ? -16.984 5.824 3.576 1 98.75 119 ASN A C 1
ATOM 981 O O . ASN A 1 119 ? -18.156 5.539 3.77 1 98.75 119 ASN A O 1
ATOM 985 N N . ASN A 1 120 ? -15.992 5.219 4.203 1 98.31 120 ASN A N 1
ATOM 986 C CA . ASN A 1 120 ? -16.203 4.164 5.188 1 98.31 120 ASN A CA 1
ATOM 987 C C . ASN A 1 120 ? -15.023 4.059 6.152 1 98.31 120 ASN A C 1
ATOM 989 O O . ASN A 1 120 ? -13.922 4.508 5.844 1 98.31 120 ASN A O 1
ATOM 993 N N . ILE A 1 121 ? -15.297 3.592 7.312 1 98.62 121 ILE A N 1
ATOM 994 C CA . ILE A 1 121 ? -14.273 3.188 8.273 1 98.62 121 ILE A CA 1
ATOM 995 C C . ILE A 1 121 ? -14.516 1.746 8.711 1 98.62 121 ILE A C 1
ATOM 997 O O . ILE A 1 121 ? -15.602 1.411 9.188 1 98.62 121 ILE A O 1
ATOM 1001 N N . ILE A 1 122 ? -13.531 0.893 8.547 1 98.44 122 ILE A N 1
ATOM 1002 C CA . ILE A 1 122 ? -13.656 -0.532 8.828 1 98.44 122 ILE A CA 1
ATOM 1003 C C . ILE A 1 122 ? -12.648 -0.939 9.898 1 98.44 122 ILE A C 1
ATOM 1005 O O . ILE A 1 122 ? -11.461 -0.636 9.789 1 98.44 122 ILE A O 1
ATOM 1009 N N . ASN A 1 123 ? -13.164 -1.62 10.891 1 98.44 123 ASN A N 1
ATOM 1010 C CA . ASN A 1 123 ? -12.234 -2.123 11.898 1 98.44 123 ASN A CA 1
ATOM 1011 C C . ASN A 1 123 ? -11.398 -3.277 11.367 1 98.44 123 ASN A C 1
ATOM 1013 O O . ASN A 1 123 ? -11.938 -4.254 10.844 1 98.44 123 ASN A O 1
ATOM 1017 N N . VAL A 1 124 ? -10.109 -3.178 11.453 1 98.5 124 VAL A N 1
ATOM 1018 C CA . VAL A 1 124 ? -9.172 -4.223 11.047 1 98.5 124 VAL A CA 1
ATOM 1019 C C . VAL A 1 124 ? -8.133 -4.438 12.148 1 98.5 124 VAL A C 1
ATOM 1021 O O . VAL A 1 124 ? -7.012 -3.918 12.055 1 98.5 124 VAL A O 1
ATOM 1024 N N . GLY A 1 125 ? -8.43 -5.258 13.07 1 98.31 125 GLY A N 1
ATOM 1025 C CA . GLY A 1 125 ? -7.516 -5.555 14.164 1 98.31 125 GLY A CA 1
ATOM 1026 C C . GLY A 1 125 ? -7.242 -4.359 15.055 1 98.31 125 GLY A C 1
ATOM 1027 O O . GLY A 1 125 ? -8.172 -3.744 15.578 1 98.31 125 GLY A O 1
ATOM 1028 N N . ASP A 1 126 ? -5.984 -4.004 15.234 1 98.62 126 ASP A N 1
ATOM 1029 C CA . ASP A 1 126 ? -5.617 -2.926 16.141 1 98.62 126 ASP A CA 1
ATOM 1030 C C . ASP A 1 126 ? -5.613 -1.577 15.43 1 98.62 126 ASP A C 1
ATOM 1032 O O . ASP A 1 126 ? -5.266 -0.554 16.016 1 98.62 126 ASP A O 1
ATOM 1036 N N . HIS A 1 127 ? -5.992 -1.51 14.18 1 98.81 127 HIS A N 1
ATOM 1037 C CA . HIS A 1 127 ? -6.219 -0.297 13.406 1 98.81 127 HIS A CA 1
ATOM 1038 C C . HIS A 1 127 ? -7.641 -0.258 12.852 1 98.81 127 HIS A C 1
ATOM 1040 O O . HIS A 1 127 ? -8.344 -1.269 12.867 1 98.81 127 HIS A O 1
ATOM 1046 N N . ASP A 1 128 ? -8.047 0.895 12.516 1 98.88 128 ASP A N 1
ATOM 1047 C CA . ASP A 1 128 ? -9.133 1.052 11.555 1 98.88 128 ASP A CA 1
ATOM 1048 C C . ASP A 1 128 ? -8.594 1.305 10.148 1 98.88 128 ASP A C 1
ATOM 1050 O O . ASP A 1 128 ? -7.473 1.797 9.992 1 98.88 128 ASP A O 1
ATOM 1054 N N . PHE A 1 129 ? -9.336 0.833 9.219 1 98.94 129 PHE A N 1
ATOM 1055 C CA . PHE A 1 129 ? -9.047 1.107 7.816 1 98.94 129 PHE A CA 1
ATOM 1056 C C . PHE A 1 129 ? -10.008 2.15 7.258 1 98.94 129 PHE A C 1
ATOM 1058 O O . PHE A 1 129 ? -11.211 1.902 7.156 1 98.94 129 PHE A O 1
ATOM 1065 N N . VAL A 1 130 ? -9.492 3.344 6.926 1 98.94 130 VAL A N 1
ATOM 1066 C CA . VAL A 1 130 ? -10.273 4.457 6.398 1 98.94 130 VAL A CA 1
ATOM 1067 C C . VAL A 1 130 ? -10.352 4.359 4.875 1 98.94 130 VAL A C 1
ATOM 1069 O O . VAL A 1 130 ? -9.328 4.246 4.203 1 98.94 130 VAL A O 1
ATOM 1072 N N . VAL A 1 131 ? -11.547 4.344 4.367 1 98.94 131 VAL A N 1
ATOM 1073 C CA . VAL A 1 131 ? -11.805 4.363 2.932 1 98.94 131 VAL A CA 1
ATOM 1074 C C . VAL A 1 131 ? -12.352 5.727 2.52 1 98.94 131 VAL A C 1
ATOM 1076 O O . VAL A 1 131 ? -13.391 6.164 3.021 1 98.94 131 VAL A O 1
ATOM 1079 N N . GLY A 1 132 ? -11.617 6.383 1.646 1 98.94 132 GLY A N 1
ATOM 1080 C CA . GLY A 1 132 ? -12.055 7.691 1.174 1 98.94 132 GLY A CA 1
ATOM 1081 C C . GLY A 1 132 ? -12.242 7.75 -0.331 1 98.94 132 GLY A C 1
ATOM 1082 O O . GLY A 1 132 ? -11.516 7.09 -1.077 1 98.94 132 GLY A O 1
ATOM 1083 N N . GLU A 1 133 ? -13.188 8.508 -0.746 1 98.94 133 GLU A N 1
ATOM 1084 C CA . GLU A 1 133 ? -13.375 8.773 -2.168 1 98.94 133 GLU A CA 1
ATOM 1085 C C . GLU A 1 133 ? -12.531 9.961 -2.623 1 98.94 133 GLU A C 1
ATOM 1087 O O . GLU A 1 133 ? -12.617 11.055 -2.053 1 98.94 133 GLU A O 1
ATOM 1092 N N . VAL A 1 134 ? -11.68 9.742 -3.596 1 98.88 134 VAL A N 1
ATOM 1093 C CA . VAL A 1 134 ? -10.859 10.797 -4.18 1 98.88 134 VAL A CA 1
ATOM 1094 C C . VAL A 1 134 ? -11.727 11.672 -5.09 1 98.88 134 VAL A C 1
ATOM 1096 O O . VAL A 1 134 ? -12.258 11.203 -6.098 1 98.88 134 VAL A O 1
ATOM 1099 N N . ILE A 1 135 ? -11.766 12.961 -4.746 1 98.69 135 ILE A N 1
ATOM 1100 C CA . ILE A 1 135 ? -12.727 13.781 -5.484 1 98.69 135 ILE A CA 1
ATOM 1101 C C . ILE A 1 135 ? -11.984 14.875 -6.25 1 98.69 135 ILE A C 1
ATOM 1103 O O . ILE A 1 135 ? -12.578 15.562 -7.086 1 98.69 135 ILE A O 1
ATOM 1107 N N . GLU A 1 136 ? -10.742 15.07 -5.98 1 98.38 136 GLU A N 1
ATOM 1108 C CA . GLU A 1 136 ? -9.859 16 -6.684 1 98.38 136 GLU A CA 1
ATOM 1109 C C . GLU A 1 136 ? -8.406 15.555 -6.59 1 98.38 136 GLU A C 1
ATOM 1111 O O . GLU A 1 136 ? -7.988 14.984 -5.582 1 98.38 136 GLU A O 1
ATOM 1116 N N . VAL A 1 137 ? -7.645 15.789 -7.672 1 97.44 137 VAL A N 1
ATOM 1117 C CA . VAL A 1 137 ? -6.223 15.461 -7.66 1 97.44 137 VAL A CA 1
ATOM 1118 C C . VAL A 1 137 ? -5.398 16.688 -8.008 1 97.44 137 VAL A C 1
ATOM 1120 O O . VAL A 1 137 ? -5.848 17.547 -8.773 1 97.44 137 VAL A O 1
ATOM 1123 N N . HIS A 1 138 ? -4.242 16.766 -7.34 1 95.38 138 HIS A N 1
ATOM 1124 C CA . HIS A 1 138 ? -3.281 17.844 -7.566 1 95.38 138 HIS A CA 1
ATOM 1125 C C . HIS A 1 138 ? -1.906 17.281 -7.914 1 95.38 138 HIS A C 1
ATOM 1127 O O . HIS A 1 138 ? -1.211 16.75 -7.051 1 95.38 138 HIS A O 1
ATOM 1133 N N . GLU A 1 139 ? -1.556 17.359 -9.203 1 91.62 139 GLU A N 1
ATOM 1134 C CA . GLU A 1 139 ? -0.224 16.953 -9.633 1 91.62 139 GLU A CA 1
ATOM 1135 C C . GLU A 1 139 ? 0.732 18.141 -9.695 1 91.62 139 GLU A C 1
ATOM 1137 O O . GLU A 1 139 ? 0.374 19.203 -10.195 1 91.62 139 GLU A O 1
ATOM 1142 N N . ASN A 1 140 ? 1.809 17.953 -9.062 1 80.19 140 ASN A N 1
ATOM 1143 C CA . ASN A 1 140 ? 2.838 18.984 -9.148 1 80.19 140 ASN A CA 1
ATOM 1144 C C . ASN A 1 140 ? 4.012 18.531 -10.016 1 80.19 140 ASN A C 1
ATOM 1146 O O . ASN A 1 140 ? 4.926 17.859 -9.523 1 80.19 140 ASN A O 1
ATOM 1150 N N . LEU A 1 141 ? 3.908 18.484 -11.422 1 62.09 141 LEU A N 1
ATOM 1151 C CA . LEU A 1 141 ? 4.738 17.969 -12.508 1 62.09 141 LEU A CA 1
ATOM 1152 C C . LEU A 1 141 ? 6.148 18.547 -12.43 1 62.09 141 LEU A C 1
ATOM 1154 O O . LEU A 1 141 ? 7.039 18.109 -13.172 1 62.09 141 LEU A O 1
ATOM 1158 N N . ASN A 1 142 ? 6.348 19.766 -11.969 1 58.53 142 ASN A N 1
ATOM 1159 C CA . ASN A 1 142 ? 7.746 20.141 -12.164 1 58.53 142 ASN A CA 1
ATOM 1160 C C . ASN A 1 142 ? 8.688 19.094 -11.57 1 58.53 142 ASN A C 1
ATOM 1162 O O . ASN A 1 142 ? 9.898 19.156 -11.781 1 58.53 142 ASN A O 1
ATOM 1166 N N . ASN A 1 143 ? 8.172 18.156 -10.898 1 57.25 143 ASN A N 1
ATOM 1167 C CA . ASN A 1 143 ? 9.078 17.391 -10.039 1 57.25 143 ASN A CA 1
ATOM 1168 C C . ASN A 1 143 ? 9.383 16.016 -10.625 1 57.25 143 ASN A C 1
ATOM 1170 O O . ASN A 1 143 ? 8.523 15.398 -11.25 1 57.25 143 ASN A O 1
ATOM 1174 N N . ASN A 1 144 ? 10.664 15.727 -10.805 1 73 144 ASN A N 1
ATOM 1175 C CA . ASN A 1 144 ? 11.18 14.383 -11.047 1 73 144 ASN A CA 1
ATOM 1176 C C . ASN A 1 144 ? 10.516 13.352 -10.141 1 73 144 ASN A C 1
ATOM 1178 O O . ASN A 1 144 ? 10.281 13.625 -8.961 1 73 144 ASN A O 1
ATOM 1182 N N . PHE A 1 145 ? 9.953 12.305 -10.664 1 86 145 PHE A N 1
ATOM 1183 C CA . PHE A 1 145 ? 9.328 11.234 -9.891 1 86 145 PHE A CA 1
ATOM 1184 C C . PHE A 1 145 ? 10.367 10.508 -9.039 1 86 145 PHE A C 1
ATOM 1186 O O . PHE A 1 145 ? 10.977 9.539 -9.5 1 86 145 PHE A O 1
ATOM 1193 N N . ASN A 1 146 ? 10.641 11.109 -7.895 1 93.56 146 ASN A N 1
ATOM 1194 C CA . ASN A 1 146 ? 11.492 10.508 -6.871 1 93.56 146 ASN A CA 1
ATOM 1195 C C . ASN A 1 146 ? 10.734 10.297 -5.562 1 93.56 146 ASN A C 1
ATOM 1197 O O . ASN A 1 146 ? 11.062 10.906 -4.543 1 93.56 146 ASN A O 1
ATOM 1201 N N . PRO A 1 147 ? 9.781 9.391 -5.633 1 96.94 147 PRO A N 1
ATOM 1202 C CA . PRO A 1 147 ? 8.891 9.234 -4.477 1 96.94 147 PRO A CA 1
ATOM 1203 C C . PRO A 1 147 ? 9.625 8.758 -3.227 1 96.94 147 PRO A C 1
ATOM 1205 O O . PRO A 1 147 ? 10.539 7.934 -3.316 1 96.94 147 PRO A O 1
ATOM 1208 N N . SER A 1 148 ? 9.312 9.359 -2.107 1 98 148 SER A N 1
ATOM 1209 C CA . SER A 1 148 ? 9.773 8.82 -0.834 1 98 148 SER A CA 1
ATOM 1210 C C . SER A 1 148 ? 9.109 7.484 -0.523 1 98 148 SER A C 1
ATOM 1212 O O . SER A 1 148 ? 7.895 7.348 -0.635 1 98 148 SER A O 1
ATOM 1214 N N . LEU A 1 149 ? 9.914 6.488 -0.271 1 98.81 149 LEU A N 1
ATOM 1215 C CA . LEU A 1 149 ? 9.453 5.156 0.108 1 98.81 149 LEU A CA 1
ATOM 1216 C C . LEU A 1 149 ? 9.914 4.801 1.517 1 98.81 149 LEU A C 1
ATOM 1218 O O . LEU A 1 149 ? 11.055 5.086 1.89 1 98.81 149 LEU A O 1
ATOM 1222 N N . TYR A 1 150 ? 8.977 4.27 2.299 1 98.62 150 TYR A N 1
ATOM 1223 C CA . TYR A 1 150 ? 9.336 3.762 3.619 1 98.62 150 TYR A CA 1
ATOM 1224 C C . TYR A 1 150 ? 9.844 2.328 3.533 1 98.62 150 TYR A C 1
ATOM 1226 O O . TYR A 1 150 ? 9.125 1.435 3.072 1 98.62 150 TYR A O 1
ATOM 1234 N N . VAL A 1 151 ? 11.094 2.115 3.996 1 97.12 151 VAL A N 1
ATOM 1235 C CA . VAL A 1 151 ? 11.68 0.786 3.842 1 97.12 151 VAL A CA 1
ATOM 1236 C C . VAL A 1 151 ? 11.938 0.173 5.215 1 97.12 151 VAL A C 1
ATOM 1238 O O . VAL A 1 151 ? 12.906 -0.563 5.402 1 97.12 151 VAL A O 1
ATOM 1241 N N . GLY A 1 152 ? 11.141 0.546 6.207 1 94.44 152 GLY A N 1
ATOM 1242 C CA . GLY A 1 152 ? 11.156 -0.061 7.527 1 94.44 152 GLY A CA 1
ATOM 1243 C C . GLY A 1 152 ? 12.148 0.588 8.477 1 94.44 152 GLY A C 1
ATOM 1244 O O . GLY A 1 152 ? 13.156 1.142 8.039 1 94.44 152 GLY A O 1
ATOM 1245 N N . LYS A 1 153 ? 11.758 0.597 9.695 1 94.44 153 LYS A N 1
ATOM 1246 C CA . LYS A 1 153 ? 12.633 1.021 10.781 1 94.44 153 LYS A CA 1
ATOM 1247 C C . LYS A 1 153 ? 13.125 2.449 10.57 1 94.44 153 LYS A C 1
ATOM 1249 O O . LYS A 1 153 ? 14.328 2.715 10.648 1 94.44 153 LYS A O 1
ATOM 1254 N N . ASP A 1 154 ? 12.25 3.295 10.195 1 97 154 ASP A N 1
ATOM 1255 C CA . ASP A 1 154 ? 12.492 4.727 10.055 1 97 154 ASP A CA 1
ATOM 1256 C C . ASP A 1 154 ? 13.5 5.004 8.938 1 97 154 ASP A C 1
ATOM 1258 O O . ASP A 1 154 ? 14.25 5.984 9 1 97 154 ASP A O 1
ATOM 1262 N N . ARG A 1 155 ? 13.555 4.07 8 1 97.81 155 ARG A N 1
ATOM 1263 C CA . ARG A 1 155 ? 14.398 4.27 6.828 1 97.81 155 ARG A CA 1
ATOM 1264 C C . ARG A 1 155 ? 13.562 4.609 5.602 1 97.81 155 ARG A C 1
ATOM 1266 O O . ARG A 1 155 ? 12.438 4.117 5.453 1 97.81 155 ARG A O 1
ATOM 1273 N N . TYR A 1 156 ? 14.156 5.434 4.777 1 98.5 156 TYR A N 1
ATOM 1274 C CA . TYR A 1 156 ? 13.508 5.887 3.553 1 98.5 156 TYR A CA 1
ATOM 1275 C C . TYR A 1 156 ? 14.445 5.754 2.359 1 98.5 156 TYR A C 1
ATOM 1277 O O . TYR A 1 156 ? 15.656 5.945 2.49 1 98.5 156 TYR A O 1
ATOM 1285 N N . SER A 1 157 ? 13.938 5.438 1.306 1 98.5 157 SER A N 1
ATOM 1286 C CA . SER A 1 157 ? 14.641 5.43 0.026 1 98.5 157 SER A CA 1
ATOM 1287 C C . SER A 1 157 ? 13.734 5.906 -1.104 1 98.5 157 SER A C 1
ATOM 1289 O O . SER A 1 157 ? 12.688 6.504 -0.856 1 98.5 157 SER A O 1
ATOM 1291 N N . THR A 1 158 ? 14.25 5.871 -2.275 1 98.19 158 THR A N 1
ATOM 1292 C CA . THR A 1 158 ? 13.469 6.199 -3.465 1 98.19 158 THR A CA 1
ATOM 1293 C C . THR A 1 158 ? 13.695 5.16 -4.559 1 98.19 158 THR A C 1
ATOM 1295 O O . THR A 1 158 ? 14.414 4.184 -4.359 1 98.19 158 THR A O 1
ATOM 1298 N N . ILE A 1 159 ? 13.008 5.297 -5.609 1 97.56 159 ILE A N 1
ATOM 1299 C CA . ILE A 1 159 ? 13.172 4.367 -6.719 1 97.56 159 ILE A CA 1
ATOM 1300 C C . ILE A 1 159 ? 14.539 4.582 -7.371 1 97.56 159 ILE A C 1
ATOM 1302 O O . ILE A 1 159 ? 15.109 5.668 -7.277 1 97.56 159 ILE A O 1
ATOM 1306 N N . ASN A 1 160 ? 15.055 3.498 -7.922 1 97.19 160 ASN A N 1
ATOM 1307 C CA . ASN A 1 160 ? 16.281 3.566 -8.703 1 97.19 160 ASN A CA 1
ATOM 1308 C C . ASN A 1 160 ? 16 3.879 -10.172 1 97.19 160 ASN A C 1
ATOM 1310 O O . ASN A 1 160 ? 15.68 2.979 -10.953 1 97.19 160 ASN A O 1
ATOM 1314 N N . SER A 1 161 ? 16.219 5.09 -10.508 1 93.69 161 SER A N 1
ATOM 1315 C CA . SER A 1 161 ? 15.867 5.547 -11.844 1 93.69 161 SER A CA 1
ATOM 1316 C C . SER A 1 161 ? 16.734 4.879 -12.906 1 93.69 161 SER A C 1
ATOM 1318 O O . SER A 1 161 ? 16.406 4.898 -14.094 1 93.69 161 SER A O 1
ATOM 1320 N N . SER A 1 162 ? 17.812 4.309 -12.516 1 95.69 162 SER A N 1
ATOM 1321 C CA . SER A 1 162 ? 18.703 3.637 -13.461 1 95.69 162 SER A CA 1
ATOM 1322 C C . SER A 1 162 ? 18.297 2.178 -13.656 1 95.69 162 SER A C 1
ATOM 1324 O O . SER A 1 162 ? 18.828 1.498 -14.539 1 95.69 162 SER A O 1
ATOM 1326 N N . LYS A 1 163 ? 17.469 1.691 -12.867 1 96.75 163 LYS A N 1
ATOM 1327 C CA . LYS A 1 163 ? 16.938 0.33 -12.953 1 96.75 163 LYS A CA 1
ATOM 1328 C C . LYS A 1 163 ? 15.43 0.331 -13.141 1 96.75 163 LYS A C 1
ATOM 1330 O O . LYS A 1 163 ? 14.68 0.325 -12.164 1 96.75 163 LYS A O 1
ATOM 1335 N N . VAL A 1 164 ? 15.023 0.311 -14.375 1 97.31 164 VAL A N 1
ATOM 1336 C CA . VAL A 1 164 ? 13.602 0.353 -14.688 1 97.31 164 VAL A CA 1
ATOM 1337 C C . VAL A 1 164 ? 13.281 -0.656 -15.789 1 97.31 164 VAL A C 1
ATOM 1339 O O . VAL A 1 164 ? 13.953 -0.685 -16.828 1 97.31 164 VAL A O 1
ATOM 1342 N N . TYR A 1 165 ? 12.398 -1.553 -15.477 1 98.12 165 TYR A N 1
ATOM 1343 C CA . TYR A 1 165 ? 11.781 -2.355 -16.531 1 98.12 165 TYR A CA 1
ATOM 1344 C C . TYR A 1 165 ? 10.508 -1.698 -17.047 1 98.12 165 TYR A C 1
ATOM 1346 O O . TYR A 1 165 ? 9.688 -1.225 -16.25 1 98.12 165 TYR A O 1
ATOM 1354 N N . ASP A 1 166 ? 10.414 -1.592 -18.297 1 97.75 166 ASP A N 1
ATOM 1355 C CA . ASP A 1 166 ? 9.227 -1.094 -18.984 1 97.75 166 ASP A CA 1
ATOM 1356 C C . ASP A 1 166 ? 8.648 -2.154 -19.922 1 97.75 166 ASP A C 1
ATOM 1358 O O . ASP A 1 166 ? 9.148 -2.354 -21.031 1 97.75 166 ASP A O 1
ATOM 1362 N N . PHE A 1 167 ? 7.559 -2.768 -19.484 1 97.75 167 PHE A N 1
ATOM 1363 C CA . PHE A 1 167 ? 7.023 -3.887 -20.25 1 97.75 167 PHE A CA 1
ATOM 1364 C C . PHE A 1 167 ? 5.863 -3.439 -21.125 1 97.75 167 PHE A C 1
ATOM 1366 O O . PHE A 1 167 ? 5.09 -2.559 -20.75 1 97.75 167 PHE A O 1
ATOM 1373 N N . ASN A 1 168 ? 5.801 -4.027 -22.281 1 96.62 168 ASN A N 1
ATOM 1374 C CA . ASN A 1 168 ? 4.641 -3.898 -23.156 1 96.62 168 ASN A CA 1
ATOM 1375 C C . ASN A 1 168 ? 3.658 -5.051 -22.969 1 96.62 168 ASN A C 1
ATOM 1377 O O . ASN A 1 168 ? 3.951 -6.188 -23.328 1 96.62 168 ASN A O 1
ATOM 1381 N N . THR A 1 169 ? 2.518 -4.711 -22.469 1 92.62 169 THR A N 1
ATOM 1382 C CA . THR A 1 169 ? 1.54 -5.727 -22.109 1 92.62 169 THR A CA 1
ATOM 1383 C C . THR A 1 169 ? 1.204 -6.613 -23.297 1 92.62 169 THR A C 1
ATOM 1385 O O . THR A 1 169 ? 1.114 -7.836 -23.172 1 92.62 169 THR A O 1
ATOM 1388 N N . LEU A 1 170 ? 0.986 -6.043 -24.406 1 93.56 170 LEU A N 1
ATOM 1389 C CA . LEU A 1 170 ? 0.633 -6.812 -25.594 1 93.56 170 LEU A CA 1
ATOM 1390 C C . LEU A 1 170 ? 1.749 -7.785 -25.969 1 93.56 170 LEU A C 1
ATOM 1392 O O . LEU A 1 170 ? 1.484 -8.93 -26.328 1 93.56 170 LEU A O 1
ATOM 1396 N N . GLU A 1 171 ? 2.898 -7.355 -25.922 1 94.81 171 GLU A N 1
ATOM 1397 C CA . GLU A 1 171 ? 4.043 -8.211 -26.219 1 94.81 171 GLU A CA 1
ATOM 1398 C C . GLU A 1 171 ? 4.156 -9.352 -25.219 1 94.81 171 GLU A C 1
ATOM 1400 O O . GLU A 1 171 ? 4.438 -10.492 -25.594 1 94.81 171 GLU A O 1
ATOM 1405 N N . ILE A 1 172 ? 3.961 -9.008 -23.953 1 94.94 172 ILE A N 1
ATOM 1406 C CA . ILE A 1 172 ? 4.043 -10 -22.891 1 94.94 172 ILE A CA 1
ATOM 1407 C C . ILE A 1 172 ? 3.006 -11.094 -23.125 1 94.94 172 ILE A C 1
ATOM 1409 O O . ILE A 1 172 ? 3.334 -12.281 -23.109 1 94.94 172 ILE A O 1
ATOM 1413 N N . VAL A 1 173 ? 1.81 -10.734 -23.422 1 94.06 173 VAL A N 1
ATOM 1414 C CA . VAL A 1 173 ? 0.714 -11.688 -23.562 1 94.06 173 VAL A CA 1
ATOM 1415 C C . VAL A 1 173 ? 0.931 -12.531 -24.828 1 94.06 173 VAL A C 1
ATOM 1417 O O . VAL A 1 173 ? 0.728 -13.742 -24.812 1 94.06 173 VAL A O 1
ATOM 1420 N N . ASN A 1 174 ? 1.354 -11.898 -25.859 1 94.38 174 ASN A N 1
ATOM 1421 C CA . ASN A 1 174 ? 1.631 -12.617 -27.094 1 94.38 174 ASN A CA 1
ATOM 1422 C C . ASN A 1 174 ? 2.734 -13.648 -26.906 1 94.38 174 ASN A C 1
ATOM 1424 O O . ASN A 1 174 ? 2.637 -14.766 -27.422 1 94.38 174 ASN A O 1
ATOM 1428 N N . GLU A 1 175 ? 3.693 -13.281 -26.234 1 93.12 175 GLU A N 1
ATOM 1429 C CA . GLU A 1 175 ? 4.785 -14.211 -25.953 1 93.12 175 GLU A CA 1
ATOM 1430 C C . GLU A 1 175 ? 4.301 -15.414 -25.156 1 93.12 175 GLU A C 1
ATOM 1432 O O . GLU A 1 175 ? 4.715 -16.547 -25.406 1 93.12 175 GLU A O 1
ATOM 1437 N N . LEU A 1 176 ? 3.459 -15.18 -24.219 1 92.5 176 LEU A N 1
ATOM 1438 C CA . LEU A 1 176 ? 2.941 -16.25 -23.375 1 92.5 176 LEU A CA 1
ATOM 1439 C C . LEU A 1 176 ? 2.066 -17.203 -24.172 1 92.5 176 LEU A C 1
ATOM 1441 O O . LEU A 1 176 ? 2.164 -18.422 -24.016 1 92.5 176 LEU A O 1
ATOM 1445 N N . ARG A 1 177 ? 1.289 -16.656 -24.969 1 89.81 177 ARG A N 1
ATOM 1446 C CA . ARG A 1 177 ? 0.381 -17.484 -25.766 1 89.81 177 ARG A CA 1
ATOM 1447 C C . ARG A 1 177 ? 1.146 -18.297 -26.812 1 89.81 177 ARG A C 1
ATOM 1449 O O . ARG A 1 177 ? 0.788 -19.438 -27.094 1 89.81 177 ARG A O 1
ATOM 1456 N N . LYS A 1 178 ? 2.16 -17.781 -27.344 1 88.75 178 LYS A N 1
ATOM 1457 C CA . LYS A 1 178 ? 2.998 -18.5 -28.297 1 88.75 178 LYS A CA 1
ATOM 1458 C C . LYS A 1 178 ? 3.727 -19.672 -27.625 1 88.75 178 LYS A C 1
ATOM 1460 O O . LYS A 1 178 ? 3.803 -20.766 -28.188 1 88.75 178 LYS A O 1
ATOM 1465 N N . ASN A 1 179 ? 4.215 -19.406 -26.469 1 83.88 179 ASN A N 1
ATOM 1466 C CA . ASN A 1 179 ? 4.949 -20.438 -25.75 1 83.88 179 ASN A CA 1
ATOM 1467 C C . ASN A 1 179 ? 4.039 -21.594 -25.312 1 83.88 179 ASN A C 1
ATOM 1469 O O . ASN A 1 179 ? 4.473 -22.734 -25.234 1 83.88 179 ASN A O 1
ATOM 1473 N N . ARG A 1 180 ? 2.824 -21.281 -25 1 79.94 180 ARG A N 1
ATOM 1474 C CA . ARG A 1 180 ? 1.85 -22.312 -24.656 1 79.94 180 ARG A CA 1
ATOM 1475 C C . ARG A 1 180 ? 1.612 -23.266 -25.828 1 79.94 180 ARG A C 1
ATOM 1477 O O . ARG A 1 180 ? 1.578 -24.484 -25.656 1 79.94 180 ARG A O 1
ATOM 1484 N N . ARG A 1 181 ? 1.478 -22.703 -27 1 72.06 181 ARG A N 1
ATOM 1485 C CA . ARG A 1 181 ? 1.213 -23.469 -28.203 1 72.06 181 ARG A CA 1
ATOM 1486 C C . ARG A 1 181 ? 2.383 -24.391 -28.531 1 72.06 181 ARG A C 1
ATOM 1488 O O . ARG A 1 181 ? 2.182 -25.547 -28.938 1 72.06 181 ARG A O 1
ATOM 1495 N N . ASN A 1 182 ? 3.504 -23.891 -28.156 1 72.12 182 ASN A N 1
ATOM 1496 C CA . ASN A 1 182 ? 4.699 -24.672 -28.453 1 72.12 182 ASN A CA 1
ATOM 1497 C C . ASN A 1 182 ? 4.875 -25.812 -27.453 1 72.12 182 ASN A C 1
ATOM 1499 O O . ASN A 1 182 ? 5.41 -26.859 -27.812 1 72.12 182 ASN A O 1
ATOM 1503 N N . ASN A 1 183 ? 4.457 -25.531 -26.25 1 68.56 183 ASN A N 1
ATOM 1504 C CA . ASN A 1 183 ? 4.59 -26.562 -25.234 1 68.56 183 ASN A CA 1
ATOM 1505 C C . ASN A 1 183 ? 3.51 -27.641 -25.375 1 68.56 183 ASN A C 1
ATOM 1507 O O . ASN A 1 183 ? 3.689 -28.766 -24.922 1 68.56 183 ASN A O 1
ATOM 1511 N N . ASN A 1 184 ? 2.357 -27.281 -25.844 1 58.75 184 ASN A N 1
ATOM 1512 C CA . ASN A 1 184 ? 1.287 -28.25 -26.078 1 58.75 184 ASN A CA 1
ATOM 1513 C C . ASN A 1 184 ? 1.537 -29.062 -27.344 1 58.75 184 ASN A C 1
ATOM 1515 O O . ASN A 1 184 ? 0.729 -29.906 -27.719 1 58.75 184 ASN A O 1
ATOM 1519 N N . VAL A 1 185 ? 2.68 -28.719 -28.141 1 51.19 185 VAL A N 1
ATOM 1520 C CA . VAL A 1 185 ? 3.059 -29.531 -29.297 1 51.19 185 VAL A CA 1
ATOM 1521 C C . VAL A 1 185 ? 4.18 -30.484 -28.906 1 51.19 185 VAL A C 1
ATOM 1523 O O . VAL A 1 185 ? 5.086 -30.125 -28.156 1 51.19 185 VAL A O 1
ATOM 1526 N N . MET B 1 1 ? -4.652 15.781 -14.547 1 77.69 1 MET B N 1
ATOM 1527 C CA . MET B 1 1 ? -4.703 14.32 -14.586 1 77.69 1 MET B CA 1
ATOM 1528 C C . MET B 1 1 ? -6.121 13.82 -14.336 1 77.69 1 MET B C 1
ATOM 1530 O O . MET B 1 1 ? -6.883 14.438 -13.594 1 77.69 1 MET B O 1
ATOM 1534 N N . ASP B 1 2 ? -6.453 12.742 -15.062 1 90.38 2 ASP B N 1
ATOM 1535 C CA . ASP B 1 2 ? -7.711 12.047 -14.797 1 90.38 2 ASP B CA 1
ATOM 1536 C C . ASP B 1 2 ? -7.719 11.422 -13.406 1 90.38 2 ASP B C 1
ATOM 1538 O O . ASP B 1 2 ? -6.805 10.672 -13.055 1 90.38 2 ASP B O 1
ATOM 1542 N N . ILE B 1 3 ? -8.742 11.75 -12.617 1 94.56 3 ILE B N 1
ATOM 1543 C CA . ILE B 1 3 ? -8.867 11.266 -11.25 1 94.56 3 ILE B CA 1
ATOM 1544 C C . ILE B 1 3 ? -8.828 9.742 -11.234 1 94.56 3 ILE B C 1
ATOM 1546 O O . ILE B 1 3 ? -8.258 9.141 -10.32 1 94.56 3 ILE B O 1
ATOM 1550 N N . LYS B 1 4 ? -9.281 9.141 -12.242 1 93.5 4 LYS B N 1
ATOM 1551 C CA . LYS B 1 4 ? -9.391 7.688 -12.305 1 93.5 4 LYS B CA 1
ATOM 1552 C C . LYS B 1 4 ? -8.016 7.039 -12.477 1 93.5 4 LYS B C 1
ATOM 1554 O O . LYS B 1 4 ? -7.859 5.84 -12.25 1 93.5 4 LYS B O 1
ATOM 1559 N N . SER B 1 5 ? -7.031 7.82 -12.805 1 93.25 5 SER B N 1
ATOM 1560 C CA . SER B 1 5 ? -5.688 7.297 -13.016 1 93.25 5 SER B CA 1
ATOM 1561 C C . SER B 1 5 ? -4.738 7.75 -11.914 1 93.25 5 SER B C 1
ATOM 1563 O O . SER B 1 5 ? -3.518 7.688 -12.07 1 93.25 5 SER B O 1
ATOM 1565 N N . PHE B 1 6 ? -5.25 8.109 -10.773 1 93.38 6 PHE B N 1
ATOM 1566 C CA . PHE B 1 6 ? -4.469 8.711 -9.703 1 93.38 6 PHE B CA 1
ATOM 1567 C C . PHE B 1 6 ? -3.398 7.75 -9.203 1 93.38 6 PHE B C 1
ATOM 1569 O O . PHE B 1 6 ? -2.303 8.172 -8.828 1 93.38 6 PHE B O 1
ATOM 1576 N N . TYR B 1 7 ? -3.738 6.43 -9.273 1 94.44 7 TYR B N 1
ATOM 1577 C CA . TYR B 1 7 ? -2.867 5.406 -8.703 1 94.44 7 TYR B CA 1
ATOM 1578 C C . TYR B 1 7 ? -1.56 5.312 -9.477 1 94.44 7 TYR B C 1
ATOM 1580 O O . TYR B 1 7 ? -0.582 4.738 -8.992 1 94.44 7 TYR B O 1
ATOM 1588 N N . ARG B 1 8 ? -1.532 5.906 -10.68 1 93 8 ARG B N 1
ATOM 1589 C CA . ARG B 1 8 ? -0.346 5.848 -11.531 1 93 8 ARG B CA 1
ATOM 1590 C C . ARG B 1 8 ? 0.769 6.727 -10.969 1 93 8 ARG B C 1
ATOM 1592 O O . ARG B 1 8 ? 1.921 6.621 -11.398 1 93 8 ARG B O 1
ATOM 1599 N N . ASN B 1 9 ? 0.455 7.547 -9.969 1 93.06 9 ASN B N 1
ATOM 1600 C CA . ASN B 1 9 ? 1.424 8.477 -9.391 1 93.06 9 ASN B CA 1
ATOM 1601 C C . ASN B 1 9 ? 1.98 7.957 -8.07 1 93.06 9 ASN B C 1
ATOM 1603 O O . ASN B 1 9 ? 2.654 8.688 -7.344 1 93.06 9 ASN B O 1
ATOM 1607 N N . ILE B 1 10 ? 1.715 6.715 -7.785 1 97.25 10 ILE B N 1
ATOM 1608 C CA . ILE B 1 10 ? 2.156 6.129 -6.523 1 97.25 10 ILE B CA 1
ATOM 1609 C C . ILE B 1 10 ? 3.023 4.902 -6.801 1 97.25 10 ILE B C 1
ATOM 1611 O O . ILE B 1 10 ? 2.629 4.012 -7.559 1 97.25 10 ILE B O 1
ATOM 1615 N N . ALA B 1 11 ? 4.234 4.91 -6.273 1 97.94 11 ALA B N 1
ATOM 1616 C CA . ALA B 1 11 ? 5.035 3.688 -6.312 1 97.94 11 ALA B CA 1
ATOM 1617 C C . ALA B 1 11 ? 4.535 2.67 -5.293 1 97.94 11 ALA B C 1
ATOM 1619 O O . ALA B 1 11 ? 4.449 2.967 -4.098 1 97.94 11 ALA B O 1
ATOM 1620 N N . LEU B 1 12 ? 4.23 1.49 -5.77 1 98.81 12 LEU B N 1
ATOM 1621 C CA . LEU B 1 12 ? 3.545 0.513 -4.93 1 98.81 12 LEU B CA 1
ATOM 1622 C C . LEU B 1 12 ? 4.379 -0.753 -4.777 1 98.81 12 LEU B C 1
ATOM 1624 O O . LEU B 1 12 ? 5.07 -1.164 -5.711 1 98.81 12 LEU B O 1
ATOM 1628 N N . PRO B 1 13 ? 4.262 -1.378 -3.564 1 98.69 13 PRO B N 1
ATOM 1629 C CA . PRO B 1 13 ? 4.766 -2.752 -3.518 1 98.69 13 PRO B CA 1
ATOM 1630 C C . PRO B 1 13 ? 4.008 -3.691 -4.453 1 98.69 13 PRO B C 1
ATOM 1632 O O . PRO B 1 13 ? 2.865 -3.408 -4.824 1 98.69 13 PRO B O 1
ATOM 1635 N N . VAL B 1 14 ? 4.703 -4.734 -4.859 1 98.75 14 VAL B N 1
ATOM 1636 C CA . VAL B 1 14 ? 4.035 -5.711 -5.715 1 98.75 14 VAL B CA 1
ATOM 1637 C C . VAL B 1 14 ? 4.297 -7.121 -5.191 1 98.75 14 VAL B C 1
ATOM 1639 O O . VAL B 1 14 ? 5.41 -7.434 -4.766 1 98.75 14 VAL B O 1
ATOM 1642 N N . CYS B 1 15 ? 3.25 -7.887 -5.133 1 98.81 15 CYS B N 1
ATOM 1643 C CA . CYS B 1 15 ? 3.332 -9.266 -4.68 1 98.81 15 CYS B CA 1
ATOM 1644 C C . CYS B 1 15 ? 2.445 -10.172 -5.527 1 98.81 15 CYS B C 1
ATOM 1646 O O . CYS B 1 15 ? 1.753 -9.703 -6.434 1 98.81 15 CYS B O 1
ATOM 1648 N N . THR B 1 16 ? 2.615 -11.445 -5.348 1 98.88 16 THR B N 1
ATOM 1649 C CA . THR B 1 16 ? 1.659 -12.398 -5.902 1 98.88 16 THR B CA 1
ATOM 1650 C C . THR B 1 16 ? 0.858 -13.07 -4.785 1 98.88 16 THR B C 1
ATOM 1652 O O . THR B 1 16 ? 1.363 -13.25 -3.678 1 98.88 16 THR B O 1
ATOM 1655 N N . VAL B 1 17 ? -0.354 -13.359 -5.094 1 98.94 17 VAL B N 1
ATOM 1656 C CA . VAL B 1 17 ? -1.254 -14.094 -4.211 1 98.94 17 VAL B CA 1
ATOM 1657 C C . VAL B 1 17 ? -1.613 -15.438 -4.844 1 98.94 17 VAL B C 1
ATOM 1659 O O . VAL B 1 17 ? -2.08 -15.492 -5.984 1 98.94 17 VAL B O 1
ATOM 1662 N N . MET B 1 18 ? -1.306 -16.469 -4.145 1 98.88 18 MET B N 1
ATOM 1663 C CA . MET B 1 18 ? -1.7 -17.812 -4.566 1 98.88 18 MET B CA 1
ATOM 1664 C C . MET B 1 18 ? -2.777 -18.375 -3.645 1 98.88 18 MET B C 1
ATOM 1666 O O . MET B 1 18 ? -2.631 -18.344 -2.422 1 98.88 18 MET B O 1
ATOM 1670 N N . ALA B 1 19 ? -3.885 -18.828 -4.176 1 98.88 19 ALA B N 1
ATOM 1671 C CA . ALA B 1 19 ? -4.992 -19.391 -3.402 1 98.88 19 ALA B CA 1
ATOM 1672 C C . ALA B 1 19 ? -5.422 -20.75 -3.957 1 98.88 19 ALA B C 1
ATOM 1674 O O . ALA B 1 19 ? -5.402 -20.953 -5.172 1 98.88 19 ALA B O 1
ATOM 1675 N N . GLY B 1 20 ? -5.832 -21.656 -3.098 1 98.56 20 GLY B N 1
ATOM 1676 C CA . GLY B 1 20 ? -6.254 -23 -3.48 1 98.56 20 GLY B CA 1
ATOM 1677 C C . GLY B 1 20 ? -5.98 -24.031 -2.41 1 98.56 20 GLY B C 1
ATOM 1678 O O . GLY B 1 20 ? -6.27 -23.812 -1.233 1 98.56 20 GLY B O 1
ATOM 1679 N N . ASP B 1 21 ? -5.598 -25.156 -2.873 1 98 21 ASP B N 1
ATOM 1680 C CA . ASP B 1 21 ? -5.113 -26.25 -2.021 1 98 21 ASP B CA 1
ATOM 1681 C C . ASP B 1 21 ? -3.865 -26.891 -2.615 1 98 21 ASP B C 1
ATOM 1683 O O . ASP B 1 21 ? -3.145 -26.266 -3.395 1 98 21 ASP B O 1
ATOM 1687 N N . GLU B 1 22 ? -3.51 -28.047 -2.184 1 96.94 22 GLU B N 1
ATOM 1688 C CA . GLU B 1 22 ? -2.24 -28.672 -2.541 1 96.94 22 GLU B CA 1
ATOM 1689 C C . GLU B 1 22 ? -2.197 -29.016 -4.027 1 96.94 22 GLU B C 1
ATOM 1691 O O . GLU B 1 22 ? -1.119 -29.094 -4.617 1 96.94 22 GLU B O 1
ATOM 1696 N N . LYS B 1 23 ? -3.312 -29.156 -4.617 1 95.19 23 LYS B N 1
ATOM 1697 C CA . LYS B 1 23 ? -3.363 -29.672 -5.98 1 95.19 23 LYS B CA 1
ATOM 1698 C C . LYS B 1 23 ? -3.988 -28.656 -6.934 1 95.19 23 LYS B C 1
ATOM 1700 O O . LYS B 1 23 ? -3.676 -28.641 -8.125 1 95.19 23 LYS B O 1
ATOM 1705 N N . ASN B 1 24 ? -4.867 -27.922 -6.402 1 96.62 24 ASN B N 1
ATOM 1706 C CA . ASN B 1 24 ? -5.613 -26.953 -7.188 1 96.62 24 ASN B CA 1
ATOM 1707 C C . ASN B 1 24 ? -5.398 -25.531 -6.664 1 96.62 24 ASN B C 1
ATOM 1709 O O . ASN B 1 24 ? -5.895 -25.172 -5.594 1 96.62 24 ASN B O 1
ATOM 1713 N N . TYR B 1 25 ? -4.656 -24.75 -7.355 1 98.06 25 TYR B N 1
ATOM 1714 C CA . TYR B 1 25 ? -4.355 -23.391 -6.941 1 98.06 25 TYR B CA 1
ATOM 1715 C C . TYR B 1 25 ? -4.164 -22.484 -8.148 1 98.06 25 TYR B C 1
ATOM 1717 O O . TYR B 1 25 ? -3.934 -22.953 -9.266 1 98.06 25 TYR B O 1
ATOM 1725 N N . ASN B 1 26 ? -4.344 -21.234 -8.016 1 98.5 26 ASN B N 1
ATOM 1726 C CA . ASN B 1 26 ? -4.062 -20.172 -8.984 1 98.5 26 ASN B CA 1
ATOM 1727 C C . ASN B 1 26 ? -3.33 -19 -8.344 1 98.5 26 ASN B C 1
ATOM 1729 O O . ASN B 1 26 ? -3.443 -18.781 -7.133 1 98.5 26 ASN B O 1
ATOM 1733 N N . ILE B 1 27 ? -2.496 -18.359 -9.18 1 98.75 27 ILE B N 1
ATOM 1734 C CA . ILE B 1 27 ? -1.665 -17.266 -8.703 1 98.75 27 ILE B CA 1
ATOM 1735 C C . ILE B 1 27 ? -1.986 -15.992 -9.492 1 98.75 27 ILE B C 1
ATOM 1737 O O . ILE B 1 27 ? -2.322 -16.062 -10.672 1 98.75 27 ILE B O 1
ATOM 1741 N N . MET B 1 28 ? -1.945 -14.828 -8.852 1 98.81 28 MET B N 1
ATOM 1742 C CA . MET B 1 28 ? -2.119 -13.531 -9.508 1 98.81 28 MET B CA 1
ATOM 1743 C C . MET B 1 28 ? -1.166 -12.492 -8.922 1 98.81 28 MET B C 1
ATOM 1745 O O . MET B 1 28 ? -0.689 -12.648 -7.797 1 98.81 28 MET B O 1
ATOM 1749 N N . THR B 1 29 ? -0.913 -11.477 -9.719 1 98.81 29 THR B N 1
ATOM 1750 C CA . THR B 1 29 ? -0.114 -10.344 -9.258 1 98.81 29 THR B CA 1
ATOM 1751 C C . THR B 1 29 ? -1.002 -9.281 -8.625 1 98.81 29 THR B C 1
ATOM 1753 O O . THR B 1 29 ? -2.105 -9.016 -9.109 1 98.81 29 THR B O 1
ATOM 1756 N N . VAL B 1 30 ? -0.556 -8.672 -7.559 1 98.88 30 VAL B N 1
ATOM 1757 C CA . VAL B 1 30 ? -1.282 -7.641 -6.828 1 98.88 30 VAL B CA 1
ATOM 1758 C C . VAL B 1 30 ? -0.356 -6.461 -6.543 1 98.88 30 VAL B C 1
ATOM 1760 O O . VAL B 1 30 ? 0.735 -6.637 -5.996 1 98.88 30 VAL B O 1
ATOM 1763 N N . ALA B 1 31 ? -0.81 -5.289 -6.914 1 98.81 31 ALA B N 1
ATOM 1764 C CA . ALA B 1 31 ? -0.088 -4.074 -6.551 1 98.81 31 ALA B CA 1
ATOM 1765 C C . ALA B 1 31 ? -0.831 -3.303 -5.465 1 98.81 31 ALA B C 1
ATOM 1767 O O . ALA B 1 31 ? -0.215 -2.576 -4.68 1 98.81 31 ALA B O 1
ATOM 1768 N N . TRP B 1 32 ? -2.168 -3.42 -5.398 1 98.94 32 TRP B N 1
ATOM 1769 C CA . TRP B 1 32 ? -2.984 -2.68 -4.441 1 98.94 32 TRP B CA 1
ATOM 1770 C C . TRP B 1 32 ? -3.164 -3.471 -3.15 1 98.94 32 TRP B C 1
ATOM 1772 O O . TRP B 1 32 ? -4.199 -4.109 -2.943 1 98.94 32 TRP B O 1
ATOM 1782 N N . SER B 1 33 ? -2.121 -3.357 -2.254 1 98.94 33 SER B N 1
ATOM 1783 C CA . SER B 1 33 ? -2.057 -4.113 -1.008 1 98.94 33 SER B CA 1
ATOM 1784 C C . SER B 1 33 ? -1.367 -3.309 0.09 1 98.94 33 SER B C 1
ATOM 1786 O O . SER B 1 33 ? -0.685 -2.322 -0.192 1 98.94 33 SER B O 1
ATOM 1788 N N . THR B 1 34 ? -1.638 -3.697 1.335 1 98.94 34 THR B N 1
ATOM 1789 C CA . THR B 1 34 ? -1.008 -2.979 2.438 1 98.94 34 THR B CA 1
ATOM 1790 C C . THR B 1 34 ? -1.146 -3.76 3.74 1 98.94 34 THR B C 1
ATOM 1792 O O . THR B 1 34 ? -2.123 -4.484 3.936 1 98.94 34 THR B O 1
ATOM 1795 N N . PRO B 1 35 ? -0.139 -3.656 4.664 1 98.94 35 PRO B N 1
ATOM 1796 C CA . PRO B 1 35 ? -0.401 -4.098 6.039 1 98.94 35 PRO B CA 1
ATOM 1797 C C . PRO B 1 35 ? -1.59 -3.377 6.672 1 98.94 35 PRO B C 1
ATOM 1799 O O . PRO B 1 35 ? -1.919 -2.256 6.277 1 98.94 35 PRO B O 1
ATOM 1802 N N . LEU B 1 36 ? -2.232 -4.059 7.703 1 98.88 36 LEU B N 1
ATOM 1803 C CA . LEU B 1 36 ? -3.461 -3.492 8.242 1 98.88 36 LEU B CA 1
ATOM 1804 C C . LEU B 1 36 ? -3.412 -3.445 9.766 1 98.88 36 LEU B C 1
ATOM 1806 O O . LEU B 1 36 ? -4.051 -2.592 10.391 1 98.88 36 LEU B O 1
ATOM 1810 N N . SER B 1 37 ? -2.723 -4.395 10.312 1 98.81 37 SER B N 1
ATOM 1811 C CA . SER B 1 37 ? -2.768 -4.574 11.758 1 98.81 37 SER B CA 1
ATOM 1812 C C . SER B 1 37 ? -1.565 -5.371 12.258 1 98.81 37 SER B C 1
ATOM 1814 O O . SER B 1 37 ? -1.053 -6.238 11.547 1 98.81 37 SER B O 1
ATOM 1816 N N . ILE B 1 38 ? -1.147 -5.109 13.508 1 98.25 38 ILE B N 1
ATOM 1817 C CA . ILE B 1 38 ? -0.079 -5.867 14.148 1 98.25 38 ILE B CA 1
ATOM 1818 C C . ILE B 1 38 ? -0.676 -7.02 14.953 1 98.25 38 ILE B C 1
ATOM 1820 O O . ILE B 1 38 ? -0.185 -8.148 14.891 1 98.25 38 ILE B O 1
ATOM 1824 N N . ASN B 1 39 ? -1.753 -6.668 15.648 1 97.75 39 ASN B N 1
ATOM 1825 C CA . ASN B 1 39 ? -2.434 -7.664 16.469 1 97.75 39 ASN B CA 1
ATOM 1826 C C . ASN B 1 39 ? -3.945 -7.621 16.266 1 97.75 39 ASN B C 1
ATOM 1828 O O . ASN B 1 39 ? -4.621 -6.723 16.766 1 97.75 39 ASN B O 1
ATOM 1832 N N . PRO B 1 40 ? -4.512 -8.758 15.688 1 98.38 40 PRO B N 1
ATOM 1833 C CA . PRO B 1 40 ? -3.801 -9.797 14.938 1 98.38 40 PRO B CA 1
ATOM 1834 C C . PRO B 1 40 ? -3.016 -9.25 13.758 1 98.38 40 PRO B C 1
ATOM 1836 O O . PRO B 1 40 ? -3.25 -8.109 13.328 1 98.38 40 PRO B O 1
ATOM 1839 N N . THR B 1 41 ? -2.045 -10.008 13.258 1 98.75 41 THR B N 1
ATOM 1840 C CA . THR B 1 41 ? -1.273 -9.609 12.0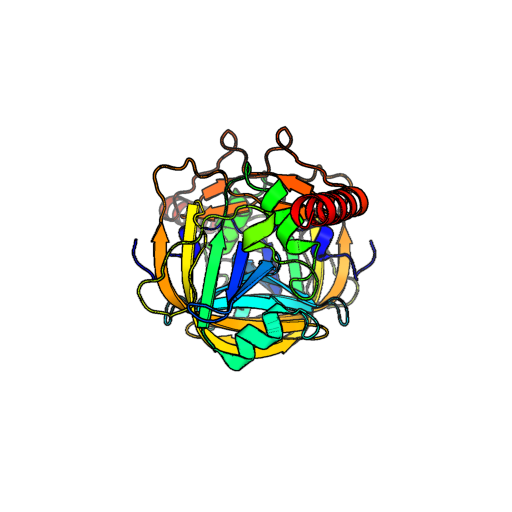86 1 98.75 41 THR B CA 1
ATOM 1841 C C . THR B 1 41 ? -2.107 -9.742 10.82 1 98.75 41 THR B C 1
ATOM 1843 O O . THR B 1 41 ? -2.4 -10.859 10.383 1 98.75 41 THR B O 1
ATOM 1846 N N . LEU B 1 42 ? -2.504 -8.586 10.273 1 98.94 42 LEU B N 1
ATOM 1847 C CA . LEU B 1 42 ? -3.398 -8.594 9.117 1 98.94 42 LEU B CA 1
ATOM 1848 C C . LEU B 1 42 ? -2.74 -7.922 7.918 1 98.94 42 LEU B C 1
ATOM 1850 O O . LEU B 1 42 ? -1.992 -6.953 8.078 1 98.94 42 LEU B O 1
ATOM 1854 N N . PHE B 1 43 ? -3.018 -8.422 6.785 1 98.94 43 PHE B N 1
ATOM 1855 C CA . PHE B 1 43 ? -2.625 -7.906 5.48 1 98.94 43 PHE B CA 1
ATOM 1856 C C . PHE B 1 43 ? -3.822 -7.855 4.539 1 98.94 43 PHE B C 1
ATOM 1858 O O . PHE B 1 43 ? -4.688 -8.727 4.574 1 98.94 43 PHE B O 1
ATOM 1865 N N . GLY B 1 44 ? -3.869 -6.754 3.721 1 98.94 44 GLY B N 1
ATOM 1866 C CA . GLY B 1 44 ? -5 -6.617 2.816 1 98.94 44 GLY B CA 1
ATOM 1867 C C . GLY B 1 44 ? -4.59 -6.336 1.384 1 98.94 44 GLY B C 1
ATOM 1868 O O . GLY B 1 44 ? -3.514 -5.789 1.137 1 98.94 44 GLY B O 1
ATOM 1869 N N . PHE B 1 45 ? -5.469 -6.711 0.47 1 98.94 45 PHE B N 1
ATOM 1870 C CA . PHE B 1 45 ? -5.258 -6.379 -0.934 1 98.94 45 PHE B CA 1
ATOM 1871 C C . PHE B 1 45 ? -6.59 -6.27 -1.668 1 98.94 45 PHE B C 1
ATOM 1873 O O . PHE B 1 45 ? -7.578 -6.891 -1.271 1 98.94 45 PHE B O 1
ATOM 1880 N N . ALA B 1 46 ? -6.629 -5.477 -2.715 1 98.94 46 ALA B N 1
ATOM 1881 C CA . ALA B 1 46 ? -7.816 -5.293 -3.543 1 98.94 46 ALA B CA 1
ATOM 1882 C C . ALA B 1 46 ? -7.828 -6.277 -4.711 1 98.94 46 ALA B C 1
ATOM 1884 O O . ALA B 1 46 ? -6.785 -6.555 -5.305 1 98.94 46 ALA B O 1
ATOM 1885 N N . ILE B 1 47 ? -9 -6.746 -5.031 1 98.94 47 ILE B N 1
ATOM 1886 C CA . ILE B 1 47 ? -9.148 -7.703 -6.125 1 98.94 47 ILE B CA 1
ATOM 1887 C C . ILE B 1 47 ? -10.516 -7.531 -6.781 1 98.94 47 ILE B C 1
ATOM 1889 O O . ILE B 1 47 ? -11.516 -7.336 -6.094 1 98.94 47 ILE B O 1
ATOM 1893 N N . LYS B 1 48 ? -10.531 -7.516 -8.07 1 98.69 48 LYS B N 1
ATOM 1894 C CA . LYS B 1 48 ? -11.812 -7.574 -8.766 1 98.69 48 LYS B CA 1
ATOM 1895 C C . LYS B 1 48 ? -12.43 -8.969 -8.664 1 98.69 48 LYS B C 1
ATOM 1897 O O . LYS B 1 48 ? -11.727 -9.977 -8.766 1 98.69 48 LYS B O 1
ATOM 1902 N N . LYS B 1 49 ? -13.711 -9.023 -8.562 1 98.25 49 LYS B N 1
ATOM 1903 C CA . LYS B 1 49 ? -14.43 -10.289 -8.43 1 98.25 49 LYS B CA 1
ATOM 1904 C C . LYS B 1 49 ? -14.297 -11.125 -9.695 1 98.25 49 LYS B C 1
ATOM 1906 O O . LYS B 1 49 ? -14.477 -12.344 -9.656 1 98.25 49 LYS B O 1
ATOM 1911 N N . THR B 1 50 ? -13.969 -10.461 -10.797 1 98.12 50 THR B N 1
ATOM 1912 C CA . THR B 1 50 ? -13.898 -11.156 -12.078 1 98.12 50 THR B CA 1
ATOM 1913 C C . THR B 1 50 ? -12.609 -11.953 -12.195 1 98.12 50 THR B C 1
ATOM 1915 O O . THR B 1 50 ? -12.469 -12.789 -13.086 1 98.12 50 THR B O 1
ATOM 1918 N N . ARG B 1 51 ? -11.609 -11.711 -11.383 1 98.44 51 ARG B N 1
ATOM 1919 C CA . ARG B 1 51 ? -10.352 -12.438 -11.445 1 98.44 51 ARG B CA 1
ATOM 1920 C C . ARG B 1 51 ? -10.555 -13.906 -11.094 1 98.44 51 ARG B C 1
ATOM 1922 O O . ARG B 1 51 ? -11.312 -14.234 -10.18 1 98.44 51 ARG B O 1
ATOM 1929 N N . TYR B 1 52 ? -9.812 -14.773 -11.789 1 98.69 52 TYR B N 1
ATOM 1930 C CA . TYR B 1 52 ? -9.914 -16.203 -11.547 1 98.69 52 TYR B CA 1
ATOM 1931 C C . TYR B 1 52 ? -9.539 -16.547 -10.109 1 98.69 52 TYR B C 1
ATOM 1933 O O . TYR B 1 52 ? -10.172 -17.391 -9.477 1 98.69 52 TYR B O 1
ATOM 1941 N N . THR B 1 53 ? -8.57 -15.953 -9.555 1 98.69 53 THR B N 1
ATOM 1942 C CA . THR B 1 53 ? -8.07 -16.219 -8.211 1 98.69 53 THR B CA 1
ATOM 1943 C C . THR B 1 53 ? -9.141 -15.93 -7.168 1 98.69 53 THR B C 1
ATOM 1945 O O . THR B 1 53 ? -9.133 -16.531 -6.086 1 98.69 53 THR B O 1
ATOM 1948 N N . TYR B 1 54 ? -10.078 -15.016 -7.492 1 98.75 54 TYR B N 1
ATOM 1949 C CA . TYR B 1 54 ? -11.156 -14.68 -6.574 1 98.75 54 TYR B CA 1
ATOM 1950 C C . TYR B 1 54 ? -11.953 -15.922 -6.199 1 98.75 54 TYR B C 1
ATOM 1952 O O . TYR B 1 54 ? -12.305 -16.109 -5.035 1 98.75 54 TYR B O 1
ATOM 1960 N N . ASP B 1 55 ? -12.211 -16.797 -7.125 1 98.38 55 ASP B N 1
ATOM 1961 C CA . ASP B 1 55 ? -12.953 -18.031 -6.887 1 98.38 55 ASP B CA 1
ATOM 1962 C C . ASP B 1 55 ? -12.219 -18.938 -5.895 1 98.38 55 ASP B C 1
ATOM 1964 O O . ASP B 1 55 ? -12.844 -19.562 -5.043 1 98.38 55 ASP B O 1
ATOM 1968 N N . PHE B 1 56 ? -10.93 -18.984 -6.008 1 98.56 56 PHE B N 1
ATOM 1969 C CA . PHE B 1 56 ? -10.133 -19.812 -5.113 1 98.56 56 PHE B CA 1
ATOM 1970 C C . PHE B 1 56 ? -10.133 -19.234 -3.703 1 98.56 56 PHE B C 1
ATOM 1972 O O . PHE B 1 56 ? -10.25 -19.984 -2.725 1 98.56 56 PHE B O 1
ATOM 1979 N N . LEU B 1 57 ? -10 -17.922 -3.6 1 98.62 57 LEU B N 1
ATOM 1980 C CA . LEU B 1 57 ? -9.969 -17.234 -2.309 1 98.62 57 LEU B CA 1
ATOM 1981 C C . LEU B 1 57 ? -11.242 -17.5 -1.521 1 98.62 57 LEU B C 1
ATOM 1983 O O . LEU B 1 57 ? -11.188 -17.812 -0.328 1 98.62 57 LEU B O 1
ATOM 1987 N N . THR B 1 58 ? -12.391 -17.359 -2.213 1 98.38 58 THR B N 1
ATOM 1988 C CA . THR B 1 58 ? -13.672 -17.469 -1.532 1 98.38 58 THR B CA 1
ATOM 1989 C C . THR B 1 58 ? -13.977 -18.938 -1.217 1 98.38 58 THR B C 1
ATOM 1991 O O . THR B 1 58 ? -14.633 -19.234 -0.216 1 98.38 58 THR B O 1
ATOM 1994 N N . LYS B 1 59 ? -13.484 -19.859 -1.996 1 98.44 59 LYS B N 1
ATOM 1995 C CA . LYS B 1 59 ? -13.734 -21.281 -1.803 1 98.44 59 LYS B CA 1
ATOM 1996 C C . LYS B 1 59 ? -12.836 -21.859 -0.707 1 98.44 59 LYS B C 1
ATOM 1998 O O . LYS B 1 59 ? -13.312 -22.578 0.181 1 98.44 59 LYS B O 1
ATOM 2003 N N . TYR B 1 60 ? -11.539 -21.547 -0.736 1 98.69 60 TYR B N 1
ATOM 2004 C CA . TYR B 1 60 ? -10.57 -22.25 0.105 1 98.69 60 TYR B CA 1
ATOM 2005 C C . TYR B 1 60 ? -10.258 -21.438 1.358 1 98.69 60 TYR B C 1
ATOM 2007 O O . TYR B 1 60 ? -9.789 -21.984 2.355 1 98.69 60 TYR B O 1
ATOM 2015 N N . LYS B 1 61 ? -10.383 -20.125 1.317 1 98.81 61 LYS B N 1
ATOM 2016 C CA . LYS B 1 61 ? -10.289 -19.203 2.453 1 98.81 61 LYS B CA 1
ATOM 2017 C C . LYS B 1 61 ? -8.898 -19.25 3.082 1 98.81 61 LYS B C 1
ATOM 2019 O O . LYS B 1 61 ? -8.758 -19.078 4.297 1 98.81 61 LYS B O 1
ATOM 2024 N N . GLU B 1 62 ? -7.922 -19.609 2.373 1 98.88 62 GLU B N 1
ATOM 2025 C CA . GLU B 1 62 ? -6.5 -19.516 2.688 1 98.88 62 GLU B CA 1
ATOM 2026 C C . GLU B 1 62 ? -5.68 -19.188 1.442 1 98.88 62 GLU B C 1
ATOM 2028 O O . GLU B 1 62 ? -6.082 -19.516 0.324 1 98.88 62 GLU B O 1
ATOM 2033 N N . TYR B 1 63 ? -4.578 -18.562 1.562 1 98.94 63 TYR B N 1
ATOM 2034 C CA . TYR B 1 63 ? -3.732 -18.156 0.445 1 98.94 63 TYR B CA 1
ATOM 2035 C C . TYR B 1 63 ? -2.336 -17.781 0.928 1 98.94 63 TYR B C 1
ATOM 2037 O O . TYR B 1 63 ? -2.119 -17.594 2.127 1 98.94 63 TYR B O 1
ATOM 2045 N N . SER B 1 64 ? -1.434 -17.766 0.078 1 98.94 64 SER B N 1
ATOM 2046 C CA . SER B 1 64 ? -0.084 -17.281 0.349 1 98.94 64 SER B CA 1
ATOM 2047 C C . SER B 1 64 ? 0.209 -15.992 -0.42 1 98.94 64 SER B C 1
ATOM 2049 O O . SER B 1 64 ? -0.392 -15.742 -1.466 1 98.94 64 SER B O 1
ATOM 2051 N N . VAL B 1 65 ? 1.031 -15.172 0.105 1 98.88 65 VAL B N 1
ATOM 2052 C CA . VAL B 1 65 ? 1.496 -13.93 -0.498 1 98.88 65 VAL B CA 1
ATOM 2053 C C . VAL B 1 65 ? 3.02 -13.945 -0.616 1 98.88 65 VAL B C 1
ATOM 2055 O O . VAL B 1 65 ? 3.717 -14.328 0.326 1 98.88 65 VAL B O 1
ATOM 2058 N N . THR B 1 66 ? 3.518 -13.578 -1.771 1 98.38 66 THR B N 1
ATOM 2059 C CA . THR B 1 66 ? 4.965 -13.586 -1.969 1 98.38 66 THR B CA 1
ATOM 2060 C C . THR B 1 66 ? 5.43 -12.266 -2.584 1 98.38 66 THR B C 1
ATOM 2062 O O . THR B 1 66 ? 4.828 -11.773 -3.539 1 98.38 66 THR B O 1
ATOM 2065 N N . PHE B 1 67 ? 6.453 -11.656 -2.021 1 97.62 67 PHE B N 1
ATOM 2066 C CA . PHE B 1 67 ? 7.18 -10.516 -2.562 1 97.62 67 PHE B CA 1
ATOM 2067 C C . PHE B 1 67 ? 8.484 -10.961 -3.213 1 97.62 67 PHE B C 1
ATOM 2069 O O . PHE B 1 67 ? 9.133 -11.898 -2.74 1 97.62 67 PHE B O 1
ATOM 2076 N N . TYR B 1 68 ? 8.883 -10.219 -4.281 1 96.06 68 TYR B N 1
ATOM 2077 C CA . TYR B 1 68 ? 9.992 -10.641 -5.125 1 96.06 68 TYR B CA 1
ATOM 2078 C C . TYR B 1 68 ? 11.031 -9.531 -5.266 1 96.06 68 TYR B C 1
ATOM 2080 O O . TYR B 1 68 ? 10.75 -8.367 -4.953 1 96.06 68 TYR B O 1
ATOM 2088 N N . ASN B 1 69 ? 12.164 -10 -5.715 1 95.62 69 ASN B N 1
ATOM 2089 C CA . ASN B 1 69 ? 13.188 -9.031 -6.094 1 95.62 69 ASN B CA 1
ATOM 2090 C C . ASN B 1 69 ? 12.945 -8.477 -7.492 1 95.62 69 ASN B C 1
ATOM 2092 O O . ASN B 1 69 ? 12.203 -9.07 -8.281 1 95.62 69 ASN B O 1
ATOM 2096 N N . PHE B 1 70 ? 13.641 -7.387 -7.727 1 97.62 70 PHE B N 1
ATOM 2097 C CA . PHE B 1 70 ? 13.523 -6.641 -8.969 1 97.62 70 PHE B CA 1
ATOM 2098 C C . PHE B 1 70 ? 13.773 -7.543 -10.172 1 97.62 70 PHE B C 1
ATOM 2100 O O . PHE B 1 70 ? 13.117 -7.406 -11.203 1 97.62 70 PHE B O 1
ATOM 2107 N N . GLU B 1 71 ? 14.609 -8.484 -10.07 1 95.88 71 GLU B N 1
ATOM 2108 C CA . GLU B 1 71 ? 15.008 -9.359 -11.164 1 95.88 71 GLU B CA 1
ATOM 2109 C C . GLU B 1 71 ? 13.859 -10.266 -11.594 1 95.88 71 GLU B C 1
ATOM 2111 O O . GLU B 1 71 ? 13.859 -10.797 -12.711 1 95.88 71 GLU B O 1
ATOM 2116 N N . ASP B 1 72 ? 12.883 -10.383 -10.75 1 96.44 72 ASP B N 1
ATOM 2117 C CA . ASP B 1 72 ? 11.75 -11.266 -11.039 1 96.44 72 ASP B CA 1
ATOM 2118 C C . ASP B 1 72 ? 10.594 -10.484 -11.656 1 96.44 72 ASP B C 1
ATOM 2120 O O . ASP B 1 72 ? 9.508 -11.031 -11.844 1 96.44 72 ASP B O 1
ATOM 2124 N N . SER B 1 73 ? 10.773 -9.219 -12.016 1 98.38 73 SER B N 1
ATOM 2125 C CA . SER B 1 73 ? 9.688 -8.336 -12.43 1 98.38 73 SER B CA 1
ATOM 2126 C C . SER B 1 73 ? 9.016 -8.836 -13.695 1 98.38 73 SER B C 1
ATOM 2128 O O . SER B 1 73 ? 7.809 -8.664 -13.875 1 98.38 73 SER B O 1
ATOM 2130 N N . LYS B 1 74 ? 9.758 -9.445 -14.555 1 98 74 LYS B N 1
ATOM 2131 C CA . LYS B 1 74 ? 9.133 -9.977 -15.766 1 98 74 LYS B CA 1
ATOM 2132 C C . LYS B 1 74 ? 8.125 -11.07 -15.422 1 98 74 LYS B C 1
ATOM 2134 O O . LYS B 1 74 ? 7.016 -11.094 -15.961 1 98 74 LYS B O 1
ATOM 2139 N N . MET B 1 75 ? 8.531 -11.984 -14.555 1 97.75 75 MET B N 1
ATOM 2140 C CA . MET B 1 75 ? 7.633 -13.047 -14.117 1 97.75 75 MET B CA 1
ATOM 2141 C C . MET B 1 75 ? 6.387 -12.477 -13.453 1 97.75 75 MET B C 1
ATOM 2143 O O . MET B 1 75 ? 5.273 -12.922 -13.719 1 97.75 75 MET B O 1
ATOM 2147 N N . ILE B 1 76 ? 6.602 -11.461 -12.586 1 98.5 76 ILE B N 1
ATOM 2148 C CA . ILE B 1 76 ? 5.492 -10.805 -11.906 1 98.5 76 ILE B CA 1
ATOM 2149 C C . ILE B 1 76 ? 4.512 -10.242 -12.938 1 98.5 76 ILE B C 1
ATOM 2151 O O . ILE B 1 76 ? 3.301 -10.43 -12.82 1 98.5 76 ILE B O 1
ATOM 2155 N N . GLU B 1 77 ? 5.078 -9.578 -13.945 1 98.38 77 GLU B N 1
ATOM 2156 C CA . GLU B 1 77 ? 4.277 -9 -15.016 1 98.38 77 GLU B CA 1
ATOM 2157 C C . GLU B 1 77 ? 3.502 -10.078 -15.766 1 98.38 77 GLU B C 1
ATOM 2159 O O . GLU B 1 77 ? 2.307 -9.922 -16.031 1 98.38 77 GLU B O 1
ATOM 2164 N N . GLN B 1 78 ? 4.125 -11.141 -16.078 1 98.06 78 GLN B N 1
ATOM 2165 C CA . GLN B 1 78 ? 3.502 -12.234 -16.812 1 98.06 78 GLN B CA 1
ATOM 2166 C C . GLN B 1 78 ? 2.35 -12.844 -16.031 1 98.06 78 GLN B C 1
ATOM 2168 O O . GLN B 1 78 ? 1.265 -13.062 -16.562 1 98.06 78 GLN B O 1
ATOM 2173 N N . ILE B 1 79 ? 2.607 -13.078 -14.773 1 98.12 79 ILE B N 1
ATOM 2174 C CA . ILE B 1 79 ? 1.595 -13.648 -13.891 1 98.12 79 ILE B CA 1
ATOM 2175 C C . ILE B 1 79 ? 0.355 -12.758 -13.883 1 98.12 79 ILE B C 1
ATOM 2177 O O . ILE B 1 79 ? -0.774 -13.258 -13.867 1 98.12 79 ILE B O 1
ATOM 2181 N N . GLY B 1 80 ? 0.561 -11.477 -13.898 1 98.06 80 GLY B N 1
ATOM 2182 C CA . GLY B 1 80 ? -0.53 -10.531 -13.734 1 98.06 80 GLY B CA 1
ATOM 2183 C C . GLY B 1 80 ? -1.258 -10.227 -15.031 1 98.06 80 GLY B C 1
ATOM 2184 O O . GLY B 1 80 ? -2.328 -9.617 -15.016 1 98.06 80 GLY B O 1
ATOM 2185 N N . ARG B 1 81 ? -0.761 -10.695 -16.125 1 97.12 81 ARG B N 1
ATOM 218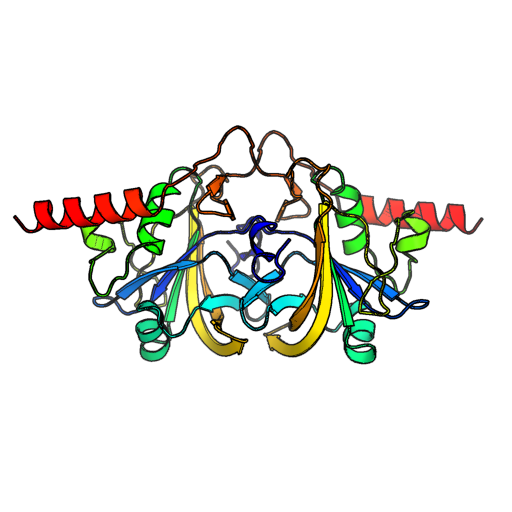6 C CA . ARG B 1 81 ? -1.314 -10.211 -17.391 1 97.12 81 ARG B CA 1
ATOM 2187 C C . ARG B 1 81 ? -2.014 -11.328 -18.156 1 97.12 81 ARG B C 1
ATOM 2189 O O . ARG B 1 81 ? -2.549 -11.102 -19.25 1 97.12 81 ARG B O 1
ATOM 2196 N N . ILE B 1 82 ? -2.055 -12.5 -17.609 1 95.31 82 ILE B N 1
ATOM 2197 C CA . ILE B 1 82 ? -2.781 -13.594 -18.25 1 95.31 82 ILE B CA 1
ATOM 2198 C C . ILE B 1 82 ? -3.594 -14.352 -17.203 1 95.31 82 ILE B C 1
ATOM 2200 O O . ILE B 1 82 ? -3.15 -14.508 -16.062 1 95.31 82 ILE B O 1
ATOM 2204 N N . SER B 1 83 ? -4.805 -14.773 -17.578 1 96.81 83 SER B N 1
ATOM 2205 C CA . SER B 1 83 ? -5.695 -15.453 -16.641 1 96.81 83 SER B CA 1
ATOM 2206 C C . SER B 1 83 ? -5.355 -16.938 -16.547 1 96.81 83 SER B C 1
ATOM 2208 O O . SER B 1 83 ? -5.043 -17.578 -17.547 1 96.81 83 SER B O 1
ATOM 2210 N N . GLY B 1 84 ? -5.445 -17.422 -15.328 1 96.62 84 GLY B N 1
ATOM 2211 C CA . GLY B 1 84 ? -5.285 -18.844 -15.102 1 96.62 84 GLY B CA 1
ATOM 2212 C C . GLY B 1 84 ? -6.387 -19.672 -15.727 1 96.62 84 GLY B C 1
ATOM 2213 O O . GLY B 1 84 ? -6.262 -20.891 -15.852 1 96.62 84 GLY B O 1
ATOM 2214 N N . ARG B 1 85 ? -7.473 -19.062 -16.156 1 96.38 85 ARG B N 1
ATOM 2215 C CA . ARG B 1 85 ? -8.547 -19.766 -16.844 1 96.38 85 ARG B CA 1
ATOM 2216 C C . ARG B 1 85 ? -8.055 -20.359 -18.156 1 96.38 85 ARG B C 1
ATOM 2218 O O . ARG B 1 85 ? -8.539 -21.422 -18.578 1 96.38 85 ARG B O 1
ATOM 2225 N N . GLU B 1 86 ? -7.043 -19.703 -18.812 1 92.81 86 GLU B N 1
ATOM 2226 C CA . GLU B 1 86 ? -6.625 -20.125 -20.141 1 92.81 86 GLU B CA 1
ATOM 2227 C C . GLU B 1 86 ? -5.152 -20.531 -20.156 1 92.81 86 GLU B C 1
ATOM 2229 O O . GLU B 1 86 ? -4.641 -20.984 -21.188 1 92.81 86 GLU B O 1
ATOM 2234 N N . PHE B 1 87 ? -4.52 -20.281 -19.094 1 93.25 87 PHE B N 1
ATOM 2235 C CA . PHE B 1 87 ? -3.07 -20.453 -19.047 1 93.25 87 PHE B CA 1
ATOM 2236 C C . PHE B 1 87 ? -2.629 -20.984 -17.688 1 93.25 87 PHE B C 1
ATOM 2238 O O . PHE B 1 87 ? -2.768 -20.297 -16.672 1 93.25 87 PHE B O 1
ATOM 2245 N N . ASP B 1 88 ? -2.105 -22.203 -17.656 1 94.31 88 ASP B N 1
ATOM 2246 C CA . ASP B 1 88 ? -1.488 -22.703 -16.438 1 94.31 88 ASP B CA 1
ATOM 2247 C C . ASP B 1 88 ? -0.186 -21.953 -16.141 1 94.31 88 ASP B C 1
ATOM 2249 O O . ASP B 1 88 ? 0.88 -22.359 -16.609 1 94.31 88 ASP B O 1
ATOM 2253 N N . LYS B 1 89 ? -0.229 -21.031 -15.258 1 96.19 89 LYS B N 1
ATOM 2254 C CA . LYS B 1 89 ? 0.871 -20.094 -15.039 1 96.19 89 LYS B CA 1
ATOM 2255 C C . LYS B 1 89 ? 2.051 -20.781 -14.359 1 96.19 89 LYS B C 1
ATOM 2257 O O . LYS B 1 89 ? 3.207 -20.531 -14.719 1 96.19 89 LYS B O 1
ATOM 2262 N N . ILE B 1 90 ? 1.734 -21.625 -13.43 1 95.94 90 ILE B N 1
ATOM 2263 C CA . ILE B 1 90 ? 2.793 -22.281 -12.68 1 95.94 90 ILE B CA 1
ATOM 2264 C C . ILE B 1 90 ? 3.623 -23.156 -13.617 1 95.94 90 ILE B C 1
ATOM 2266 O O . ILE B 1 90 ? 4.855 -23.078 -13.633 1 95.94 90 ILE B O 1
ATOM 2270 N N . LYS B 1 91 ? 2.949 -23.938 -14.359 1 93.81 91 LYS B N 1
ATOM 2271 C CA . LYS B 1 91 ? 3.605 -24.875 -15.266 1 93.81 91 LYS B CA 1
ATOM 2272 C C . LYS B 1 91 ? 4.312 -24.125 -16.406 1 93.81 91 LYS B C 1
ATOM 2274 O O . LYS B 1 91 ? 5.5 -24.359 -16.656 1 93.81 91 LYS B O 1
ATOM 2279 N N . ASN B 1 92 ? 3.664 -23.188 -17.062 1 94.75 92 ASN B N 1
ATOM 2280 C CA . ASN B 1 92 ? 4.168 -22.578 -18.297 1 94.75 92 ASN B CA 1
ATOM 2281 C C . ASN B 1 92 ? 5.273 -21.562 -18.016 1 94.75 92 ASN B C 1
ATOM 2283 O O . ASN B 1 92 ? 6.105 -21.297 -18.875 1 94.75 92 ASN B O 1
ATOM 2287 N N . LEU B 1 93 ? 5.309 -21.047 -16.781 1 95.69 93 LEU B N 1
ATOM 2288 C CA . LEU B 1 93 ? 6.352 -20.094 -16.422 1 95.69 93 LEU B CA 1
ATOM 2289 C C . LEU B 1 93 ? 7.438 -20.766 -15.578 1 95.69 93 LEU B C 1
ATOM 2291 O O . LEU B 1 93 ? 8.359 -20.094 -15.109 1 95.69 93 LEU B O 1
ATOM 2295 N N . ASN B 1 94 ? 7.293 -22.031 -15.383 1 94.38 94 ASN B N 1
ATOM 2296 C CA . ASN B 1 94 ? 8.25 -22.812 -14.609 1 94.38 94 ASN B CA 1
ATOM 2297 C C . ASN B 1 94 ? 8.5 -22.188 -13.234 1 94.38 94 ASN B C 1
ATOM 2299 O O . ASN B 1 94 ? 9.656 -21.984 -12.844 1 94.38 94 ASN B O 1
ATOM 2303 N N . ILE B 1 95 ? 7.41 -21.859 -12.57 1 96.06 95 ILE B N 1
ATOM 2304 C CA . ILE B 1 95 ? 7.5 -21.234 -11.258 1 96.06 95 ILE B CA 1
ATOM 2305 C C . ILE B 1 95 ? 7.762 -22.297 -10.195 1 96.06 95 ILE B C 1
ATOM 2307 O O . ILE B 1 95 ? 7.062 -23.312 -10.148 1 96.06 95 ILE B O 1
ATOM 2311 N N . GLU B 1 96 ? 8.758 -22.062 -9.445 1 92.56 96 GLU B N 1
ATOM 2312 C CA . GLU B 1 96 ? 9.047 -22.969 -8.344 1 92.56 96 GLU B CA 1
ATOM 2313 C C . GLU B 1 96 ? 8.109 -22.734 -7.164 1 92.56 96 GLU B C 1
ATOM 2315 O O . GLU B 1 96 ? 8.102 -21.656 -6.574 1 92.56 96 GLU B O 1
ATOM 2320 N N . ILE B 1 97 ? 7.398 -23.75 -6.773 1 96 97 ILE B N 1
ATOM 2321 C CA . ILE B 1 97 ? 6.465 -23.641 -5.656 1 96 97 ILE B CA 1
ATOM 2322 C C . ILE B 1 97 ? 7.02 -24.391 -4.445 1 96 97 ILE B C 1
ATOM 2324 O O . ILE B 1 97 ? 7.75 -25.375 -4.59 1 96 97 ILE B O 1
ATOM 2328 N N . VAL B 1 98 ? 6.688 -23.969 -3.32 1 97.06 98 VAL B N 1
ATOM 2329 C CA . VAL B 1 98 ? 7.121 -24.562 -2.053 1 97.06 98 VAL B CA 1
ATOM 2330 C C . VAL B 1 98 ? 5.902 -24.906 -1.202 1 97.06 98 VAL B C 1
ATOM 2332 O O . VAL B 1 98 ? 4.945 -24.125 -1.13 1 97.06 98 VAL B O 1
ATOM 2335 N N . LYS B 1 99 ? 5.984 -26.062 -0.602 1 98.06 99 LYS B N 1
ATOM 2336 C CA . LYS B 1 99 ? 4.906 -26.453 0.306 1 98.06 99 LYS B CA 1
ATOM 2337 C C . LYS B 1 99 ? 4.84 -25.516 1.509 1 98.06 99 LYS B C 1
ATOM 2339 O O . LYS B 1 99 ? 5.871 -25.156 2.084 1 98.06 99 LYS B O 1
ATOM 2344 N N . SER B 1 100 ? 3.562 -25.156 1.891 1 98.19 100 SER B N 1
ATOM 2345 C CA . SER B 1 100 ? 3.359 -24.297 3.053 1 98.19 100 SER B CA 1
ATOM 2346 C C . SER B 1 100 ? 3.396 -25.109 4.348 1 98.19 100 SER B C 1
ATOM 2348 O O . SER B 1 100 ? 3.322 -26.328 4.324 1 98.19 100 SER B O 1
ATOM 2350 N N . ASN B 1 101 ? 3.562 -24.422 5.453 1 98.31 101 ASN B N 1
ATOM 2351 C CA . ASN B 1 101 ? 3.645 -25.062 6.762 1 98.31 101 ASN B CA 1
ATOM 2352 C C . ASN B 1 101 ? 2.271 -25.172 7.422 1 98.31 101 ASN B C 1
ATOM 2354 O O . ASN B 1 101 ? 1.966 -26.172 8.07 1 98.31 101 ASN B O 1
ATOM 2358 N N . LYS B 1 102 ? 1.426 -24.156 7.254 1 98.62 102 LYS B N 1
ATOM 2359 C CA . LYS B 1 102 ? 0.226 -24.062 8.078 1 98.62 102 LYS B CA 1
ATOM 2360 C C . LYS B 1 102 ? -1.037 -24.141 7.227 1 98.62 102 LYS B C 1
ATOM 2362 O O . LYS B 1 102 ? -2.127 -24.391 7.746 1 98.62 102 LYS B O 1
ATOM 2367 N N . ILE B 1 103 ? -0.897 -23.891 5.965 1 98.81 103 ILE B N 1
ATOM 2368 C CA . ILE B 1 103 ? -2.043 -23.984 5.066 1 98.81 103 ILE B CA 1
ATOM 2369 C C . ILE B 1 103 ? -1.754 -25 3.961 1 98.81 103 ILE B C 1
ATOM 2371 O O . ILE B 1 103 ? -0.633 -25.5 3.848 1 98.81 103 ILE B O 1
ATOM 2375 N N . LYS B 1 104 ? -2.77 -25.25 3.172 1 98.81 104 LYS B N 1
ATOM 2376 C CA . LYS B 1 104 ? -2.629 -26.203 2.078 1 98.81 104 LYS B CA 1
ATOM 2377 C C . LYS B 1 104 ? -2.084 -25.531 0.823 1 98.81 104 LYS B C 1
ATOM 2379 O O . LYS B 1 104 ? -1.353 -26.141 0.047 1 98.81 104 LYS B O 1
ATOM 2384 N N . THR B 1 105 ? -2.453 -24.297 0.603 1 98.75 105 THR B N 1
ATOM 2385 C CA . THR B 1 105 ? -1.973 -23.547 -0.553 1 98.75 105 THR B CA 1
ATOM 2386 C 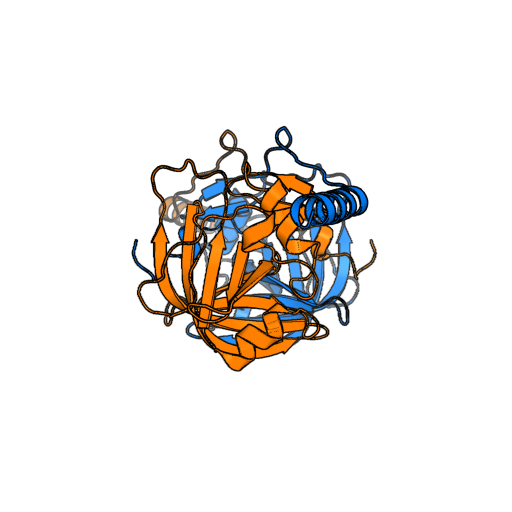C . THR B 1 105 ? -0.454 -23.406 -0.51 1 98.75 105 THR B C 1
ATOM 2388 O O . THR B 1 105 ? 0.102 -22.938 0.483 1 98.75 105 THR B O 1
ATOM 2391 N N . PRO B 1 106 ? 0.253 -23.828 -1.524 1 98.69 106 P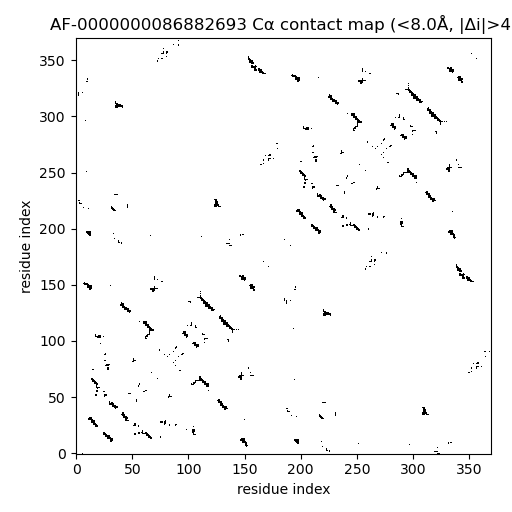RO B N 1
ATOM 2392 C CA . PRO B 1 106 ? 1.698 -23.578 -1.546 1 98.69 106 PRO B CA 1
ATOM 2393 C C . PRO B 1 106 ? 2.047 -22.109 -1.73 1 98.69 106 PRO B C 1
ATOM 2395 O O . PRO B 1 106 ? 1.152 -21.266 -1.892 1 98.69 106 PRO B O 1
ATOM 2398 N N . TYR B 1 107 ? 3.277 -21.75 -1.527 1 98.25 107 TYR B N 1
ATOM 2399 C CA . TYR B 1 107 ? 3.762 -20.406 -1.837 1 98.25 107 TYR B CA 1
ATOM 2400 C C . TYR B 1 107 ? 4.945 -20.469 -2.799 1 98.25 107 TYR B C 1
ATOM 2402 O O . TYR B 1 107 ? 5.441 -21.547 -3.119 1 98.25 107 TYR B O 1
ATOM 2410 N N . VAL B 1 108 ? 5.27 -19.344 -3.426 1 97 108 VAL B N 1
ATOM 2411 C CA . VAL B 1 108 ? 6.402 -19.219 -4.34 1 97 108 VAL B CA 1
ATOM 2412 C C . VAL B 1 108 ? 7.629 -18.719 -3.578 1 97 108 VAL B C 1
ATOM 2414 O O . VAL B 1 108 ? 7.5 -18.016 -2.57 1 97 108 VAL B O 1
ATOM 2417 N N . ARG B 1 109 ? 8.758 -19.078 -4.148 1 89.5 109 ARG B N 1
ATOM 2418 C CA . ARG B 1 109 ? 9.977 -18.594 -3.504 1 89.5 109 ARG B CA 1
ATOM 2419 C C . ARG B 1 109 ? 10.297 -17.172 -3.938 1 89.5 109 ARG B C 1
ATOM 2421 O O . ARG B 1 109 ? 10.664 -16.938 -5.09 1 89.5 109 ARG B O 1
ATOM 2428 N N . GLY B 1 110 ? 10.055 -16.234 -3.205 1 93.75 110 GLY B N 1
ATOM 2429 C CA . GLY B 1 110 ? 10.484 -14.844 -3.277 1 93.75 110 GLY B CA 1
ATOM 2430 C C . GLY B 1 110 ? 11.359 -14.43 -2.109 1 93.75 110 GLY B C 1
ATOM 2431 O O . GLY B 1 110 ? 11.805 -15.273 -1.331 1 93.75 110 GLY B O 1
ATOM 2432 N N . TYR B 1 111 ? 11.711 -13.156 -2.014 1 94.44 111 TYR B N 1
ATOM 2433 C CA . TYR B 1 111 ? 12.547 -12.766 -0.886 1 94.44 111 TYR B CA 1
ATOM 2434 C C . TYR B 1 111 ? 11.75 -12.766 0.412 1 94.44 111 TYR B C 1
ATOM 2436 O O . TYR B 1 111 ? 12.328 -12.812 1.502 1 94.44 111 TYR B O 1
ATOM 2444 N N . PHE B 1 112 ? 10.469 -12.742 0.315 1 95.75 112 PHE B N 1
ATOM 2445 C CA . PHE B 1 112 ? 9.586 -12.703 1.479 1 95.75 112 PHE B CA 1
ATOM 2446 C C . PHE B 1 112 ? 8.211 -13.266 1.135 1 95.75 112 PHE B C 1
ATOM 2448 O O . PHE B 1 112 ? 7.59 -12.844 0.157 1 95.75 112 PHE B O 1
ATOM 2455 N N . SER B 1 113 ? 7.711 -14.25 1.87 1 97.25 113 SER B N 1
ATOM 2456 C CA . SER B 1 113 ? 6.391 -14.836 1.684 1 97.25 113 SER B CA 1
ATOM 2457 C C . SER B 1 113 ? 5.695 -15.07 3.02 1 97.25 113 SER B C 1
ATOM 2459 O O . SER B 1 113 ? 6.348 -15.141 4.062 1 97.25 113 SER B O 1
ATOM 2461 N N . PHE B 1 114 ? 4.379 -15.156 2.93 1 98.5 114 PHE B N 1
ATOM 2462 C CA . PHE B 1 114 ? 3.674 -15.492 4.16 1 98.5 114 PHE B CA 1
ATOM 2463 C C . PHE B 1 114 ? 2.359 -16.203 3.854 1 98.5 114 PHE B C 1
ATOM 2465 O O . PHE B 1 114 ? 1.861 -16.141 2.727 1 98.5 114 PHE B O 1
ATOM 2472 N N . GLU B 1 115 ? 1.91 -16.969 4.809 1 98.88 115 GLU B N 1
ATOM 2473 C CA . GLU B 1 115 ? 0.674 -17.75 4.742 1 98.88 115 GLU B CA 1
ATOM 2474 C C . GLU B 1 115 ? -0.469 -17.016 5.449 1 98.88 115 GLU B C 1
ATOM 2476 O O . GLU B 1 115 ? -0.282 -16.453 6.531 1 98.88 115 GLU B O 1
ATOM 2481 N N . CYS B 1 116 ? -1.636 -17.062 4.812 1 98.94 116 CYS B N 1
ATOM 2482 C CA . CYS B 1 116 ? -2.768 -16.312 5.344 1 98.94 116 CYS B CA 1
ATOM 2483 C C . CYS B 1 116 ? -4.02 -17.188 5.402 1 98.94 116 CYS B C 1
ATOM 2485 O O . CYS B 1 116 ? -4.215 -18.062 4.555 1 98.94 116 CYS B O 1
ATOM 2487 N N . VAL B 1 117 ? -4.793 -16.828 6.371 1 98.94 117 VAL B N 1
ATOM 2488 C CA . VAL B 1 117 ? -6.18 -17.281 6.418 1 98.94 117 VAL B CA 1
ATOM 2489 C C . VAL B 1 117 ? -7.125 -16.109 6.211 1 98.94 117 VAL B C 1
ATOM 2491 O O . VAL B 1 117 ? -6.895 -15.016 6.746 1 98.94 117 VAL B O 1
ATOM 2494 N N . LEU B 1 118 ? -8.141 -16.375 5.402 1 98.88 118 LEU B N 1
ATOM 2495 C CA . LEU B 1 118 ? -9.086 -15.297 5.102 1 98.88 118 LEU B CA 1
ATOM 2496 C C . LEU B 1 118 ? -9.797 -14.828 6.367 1 98.88 118 LEU B C 1
ATOM 2498 O O . LEU B 1 118 ? -10.328 -15.641 7.125 1 98.88 118 LEU B O 1
ATOM 2502 N N . ASN B 1 119 ? -9.773 -13.594 6.602 1 98.75 119 ASN B N 1
ATOM 2503 C CA . ASN B 1 119 ? -10.438 -12.977 7.746 1 98.75 119 ASN B CA 1
ATOM 2504 C C . ASN B 1 119 ? -11.742 -12.297 7.344 1 98.75 119 ASN B C 1
ATOM 2506 O O . ASN B 1 119 ? -12.773 -12.484 7.996 1 98.75 119 ASN B O 1
ATOM 2510 N N . ASN B 1 120 ? -11.688 -11.477 6.312 1 98.31 120 ASN B N 1
ATOM 2511 C CA . ASN B 1 120 ? -12.836 -10.703 5.852 1 98.31 120 ASN B CA 1
ATOM 2512 C C . ASN B 1 120 ? -12.703 -10.32 4.379 1 98.31 120 ASN B C 1
ATOM 2514 O O . ASN B 1 120 ? -11.594 -10.297 3.84 1 98.31 120 ASN B O 1
ATOM 2518 N N . ILE B 1 121 ? -13.797 -10.148 3.744 1 98.62 121 ILE B N 1
ATOM 2519 C CA . ILE B 1 121 ? -13.867 -9.547 2.418 1 98.62 121 ILE B CA 1
ATOM 2520 C C . ILE B 1 121 ? -14.828 -8.359 2.439 1 98.62 121 ILE B C 1
ATOM 2522 O O . ILE B 1 121 ? -15.992 -8.5 2.826 1 98.62 121 ILE B O 1
ATOM 2526 N N . ILE B 1 122 ? -14.352 -7.199 2.047 1 98.44 122 ILE B N 1
ATOM 2527 C CA . ILE B 1 122 ? -15.133 -5.969 2.109 1 98.44 122 ILE B CA 1
ATOM 2528 C C . ILE B 1 122 ? -15.281 -5.379 0.707 1 98.44 122 ILE B C 1
ATOM 2530 O O . ILE B 1 122 ? -14.289 -5.227 -0.015 1 98.44 122 ILE B O 1
ATOM 2534 N N . ASN B 1 123 ? -16.516 -5.059 0.378 1 98.5 123 ASN B N 1
ATOM 2535 C CA . ASN B 1 123 ? -16.703 -4.402 -0.91 1 98.5 123 ASN B CA 1
ATOM 2536 C C . ASN B 1 123 ? -16.188 -2.965 -0.889 1 98.5 123 ASN B C 1
ATOM 2538 O O . ASN B 1 123 ? -16.562 -2.182 -0.014 1 98.5 123 ASN B O 1
ATOM 2542 N N . VAL B 1 124 ? -15.344 -2.615 -1.797 1 98.5 124 VAL B N 1
ATOM 2543 C CA . VAL B 1 124 ? -14.812 -1.264 -1.954 1 98.5 124 VAL B CA 1
ATOM 2544 C C . VAL B 1 124 ? -14.883 -0.847 -3.422 1 98.5 124 VAL B C 1
ATOM 2546 O O . VAL B 1 124 ? -13.891 -0.918 -4.145 1 98.5 124 VAL B O 1
ATOM 2549 N N . GLY B 1 125 ? -15.977 -0.313 -3.812 1 98.31 125 GLY B N 1
ATOM 2550 C CA . GLY B 1 125 ? -16.172 0.131 -5.184 1 98.31 125 GLY B CA 1
ATOM 2551 C C . GLY B 1 125 ? -16.141 -1.004 -6.188 1 98.31 125 GLY B C 1
ATOM 2552 O O . GLY B 1 125 ? -16.891 -1.976 -6.062 1 98.31 125 GLY B O 1
ATOM 2553 N N . ASP B 1 126 ? -15.281 -0.913 -7.188 1 98.69 126 ASP B N 1
ATOM 2554 C CA . ASP B 1 126 ? -15.25 -1.908 -8.258 1 98.69 126 ASP B CA 1
ATOM 2555 C C . ASP B 1 126 ? -14.305 -3.059 -7.902 1 98.69 126 ASP B C 1
ATOM 2557 O O . ASP B 1 126 ? -14.094 -3.963 -8.711 1 98.69 126 ASP B O 1
ATOM 2561 N N . HIS B 1 127 ? -13.742 -3.088 -6.73 1 98.81 127 HIS B N 1
ATOM 2562 C CA . HIS B 1 127 ? -12.961 -4.184 -6.164 1 98.81 127 HIS B CA 1
ATOM 2563 C C . HIS B 1 127 ? -13.555 -4.648 -4.836 1 98.81 127 HIS B C 1
ATOM 2565 O O . HIS B 1 127 ? -14.398 -3.963 -4.254 1 98.81 127 HIS B O 1
ATOM 2571 N N . ASP B 1 128 ? -13.203 -5.809 -4.477 1 98.88 128 ASP B N 1
ATOM 2572 C CA . ASP B 1 128 ? -13.266 -6.207 -3.072 1 98.88 128 ASP B CA 1
ATOM 2573 C C . ASP B 1 128 ? -11.906 -6.059 -2.4 1 98.88 128 ASP B C 1
ATOM 2575 O O . ASP B 1 128 ? -10.867 -6.109 -3.066 1 98.88 128 ASP B O 1
ATOM 2579 N N . PHE B 1 129 ? -11.969 -5.758 -1.161 1 98.94 129 PHE B N 1
ATOM 2580 C CA . PHE B 1 129 ? -10.773 -5.723 -0.335 1 98.94 129 PHE B CA 1
ATOM 2581 C C . PHE B 1 129 ? -10.695 -6.949 0.562 1 98.94 129 PHE B C 1
ATOM 2583 O O . PHE B 1 129 ? -11.531 -7.133 1.449 1 98.94 129 PHE B O 1
ATOM 2590 N N . VAL B 1 130 ? -9.703 -7.824 0.326 1 98.94 130 VAL B N 1
ATOM 2591 C CA . VAL B 1 130 ? -9.508 -9.062 1.076 1 98.94 130 VAL B CA 1
ATOM 2592 C C . VAL B 1 130 ? -8.602 -8.797 2.279 1 98.94 130 VAL B C 1
ATOM 2594 O O . VAL B 1 130 ? -7.512 -8.242 2.135 1 98.94 130 VAL B O 1
ATOM 2597 N N . VAL B 1 131 ? -9.102 -9.133 3.438 1 98.94 131 VAL B N 1
ATOM 2598 C CA . VAL B 1 131 ? -8.336 -9.047 4.676 1 98.94 131 VAL B CA 1
ATOM 2599 C C . VAL B 1 131 ? -7.961 -10.445 5.152 1 98.94 131 VAL B C 1
ATOM 2601 O O . VAL B 1 131 ? -8.836 -11.281 5.391 1 98.94 131 VAL B O 1
ATOM 2604 N N . GLY B 1 132 ? -6.672 -10.672 5.246 1 98.94 132 GLY B N 1
ATOM 2605 C CA . GLY B 1 132 ? -6.203 -11.969 5.703 1 98.94 132 GLY B CA 1
ATOM 2606 C C . GLY B 1 132 ? -5.34 -11.883 6.949 1 98.94 132 GLY B C 1
ATOM 2607 O O . GLY B 1 132 ? -4.602 -10.922 7.133 1 98.94 132 GLY B O 1
ATOM 2608 N N . GLU B 1 133 ? -5.441 -12.875 7.773 1 98.94 133 GLU B N 1
ATOM 2609 C CA . GLU B 1 133 ? -4.555 -13 8.93 1 98.94 133 GLU B CA 1
ATOM 2610 C C . GLU B 1 133 ? -3.271 -13.742 8.562 1 98.94 133 GLU B C 1
ATOM 2612 O O . GLU B 1 133 ? -3.324 -14.859 8.039 1 98.94 133 GLU B O 1
ATOM 2617 N N . VAL B 1 134 ? -2.141 -13.109 8.766 1 98.88 134 VAL B N 1
ATOM 2618 C CA . VAL B 1 134 ? -0.84 -13.727 8.531 1 98.88 134 VAL B CA 1
ATOM 2619 C C . VAL B 1 134 ? -0.532 -14.719 9.656 1 98.88 134 VAL B C 1
ATOM 2621 O O . VAL B 1 134 ? -0.406 -14.328 10.82 1 98.88 134 VAL B O 1
ATOM 2624 N N . ILE B 1 135 ? -0.333 -15.969 9.25 1 98.75 135 ILE B N 1
ATOM 2625 C CA . ILE B 1 135 ? -0.218 -16.953 10.312 1 98.75 135 ILE B CA 1
ATOM 2626 C C . ILE B 1 135 ? 1.161 -17.609 10.266 1 98.75 135 ILE B C 1
ATOM 2628 O O . ILE B 1 135 ? 1.542 -18.344 11.18 1 98.75 135 ILE B O 1
ATOM 2632 N N . GLU B 1 136 ? 1.895 -17.406 9.227 1 98.44 136 GLU B N 1
ATOM 2633 C CA . GLU B 1 136 ? 3.27 -17.859 9.055 1 98.44 136 GLU B CA 1
ATOM 2634 C C . GLU B 1 136 ? 4.043 -16.953 8.102 1 98.44 136 GLU B C 1
ATOM 2636 O O . GLU B 1 136 ? 3.469 -16.406 7.156 1 98.44 136 GLU B O 1
ATOM 2641 N N . VAL B 1 137 ? 5.344 -16.766 8.391 1 97.5 137 VAL B N 1
ATOM 2642 C CA . VAL B 1 137 ? 6.184 -15.961 7.508 1 97.5 137 VAL B CA 1
ATOM 2643 C C . VAL B 1 137 ? 7.402 -16.766 7.07 1 97.5 137 VAL B C 1
ATOM 2645 O O . VAL B 1 137 ? 7.895 -17.609 7.82 1 97.5 137 VAL B O 1
ATOM 2648 N N . HIS B 1 138 ? 7.777 -16.516 5.812 1 95.5 138 HIS B N 1
ATOM 2649 C CA . HIS B 1 138 ? 8.953 -17.141 5.219 1 95.5 138 HIS B CA 1
ATOM 2650 C C . HIS B 1 138 ? 9.914 -16.094 4.668 1 95.5 138 HIS B C 1
ATOM 2652 O O . HIS B 1 138 ? 9.633 -15.461 3.648 1 95.5 138 HIS B O 1
ATOM 2658 N N . GLU B 1 139 ? 11.008 -15.883 5.395 1 91.75 139 GLU B N 1
ATOM 2659 C CA . GLU B 1 139 ? 12.039 -14.977 4.914 1 91.75 139 GLU B CA 1
ATOM 2660 C C . GLU B 1 139 ? 13.148 -15.734 4.184 1 91.75 139 GLU B C 1
ATOM 2662 O O . GLU B 1 139 ? 13.586 -16.797 4.645 1 91.75 139 GLU B O 1
ATOM 2667 N N . ASN B 1 140 ? 13.414 -15.242 3.059 1 81.31 140 ASN B N 1
ATOM 2668 C CA . ASN B 1 140 ? 14.531 -15.828 2.322 1 81.31 140 ASN B CA 1
ATOM 2669 C C . ASN B 1 140 ? 15.75 -14.914 2.34 1 81.31 140 ASN B C 1
ATOM 2671 O O . ASN B 1 140 ? 15.82 -13.953 1.574 1 81.31 140 ASN B O 1
ATOM 2675 N N . LEU B 1 141 ? 16.625 -14.883 3.445 1 62.91 141 LEU B N 1
ATOM 2676 C CA . LEU B 1 141 ? 17.781 -14.102 3.902 1 62.91 141 LEU B CA 1
ATOM 2677 C C . LEU B 1 141 ? 18.797 -13.922 2.777 1 62.91 141 LEU B C 1
ATOM 2679 O O . LEU B 1 141 ? 19.609 -12.992 2.812 1 62.91 141 LEU B O 1
ATOM 2683 N N . ASN B 1 142 ? 19.094 -14.984 2.076 1 58.62 142 ASN B N 1
ATOM 2684 C CA . ASN B 1 142 ? 20.25 -14.781 1.213 1 58.62 142 ASN B CA 1
ATOM 2685 C C . ASN B 1 142 ? 20.047 -13.578 0.289 1 58.62 142 ASN B C 1
ATOM 2687 O O . ASN B 1 142 ? 20.984 -13.156 -0.395 1 58.62 142 ASN B O 1
ATOM 2691 N N . ASN B 1 143 ? 18.922 -13.016 0.293 1 58.16 143 ASN B N 1
ATOM 2692 C CA . ASN B 1 143 ? 18.641 -12.125 -0.827 1 58.16 143 ASN B CA 1
ATOM 2693 C C . ASN B 1 143 ? 18.734 -10.664 -0.415 1 58.16 143 ASN B C 1
ATOM 2695 O O . ASN B 1 143 ? 18.297 -10.289 0.679 1 58.16 143 ASN B O 1
ATOM 2699 N N . ASN B 1 144 ? 19.641 -9.969 -1.075 1 73.88 144 ASN B N 1
ATOM 2700 C CA . ASN B 1 144 ? 19.703 -8.508 -1.03 1 73.88 144 ASN B CA 1
ATOM 2701 C C . ASN B 1 144 ? 18.312 -7.887 -1.152 1 73.88 144 ASN B C 1
ATOM 2703 O O . ASN B 1 144 ? 17.484 -8.375 -1.917 1 73.88 144 ASN B O 1
ATOM 2707 N N . PHE B 1 145 ? 17.922 -7.023 -0.278 1 86.5 145 PHE B N 1
ATOM 2708 C CA . PHE B 1 145 ? 16.641 -6.34 -0.316 1 86.5 145 PHE B CA 1
ATOM 2709 C C . PHE B 1 145 ? 16.562 -5.402 -1.518 1 86.5 145 PHE B C 1
ATOM 2711 O O . PHE B 1 145 ? 16.953 -4.234 -1.429 1 86.5 145 PHE B O 1
ATOM 2718 N N . ASN B 1 146 ? 16.219 -6 -2.639 1 93.69 146 ASN B N 1
ATOM 2719 C CA . ASN B 1 146 ? 15.93 -5.273 -3.871 1 93.69 146 ASN B CA 1
ATOM 2720 C C . ASN B 1 146 ? 14.492 -5.508 -4.344 1 93.69 146 ASN B C 1
ATOM 2722 O O . ASN B 1 146 ? 14.273 -6.082 -5.41 1 93.69 146 ASN B O 1
ATOM 2726 N N . PRO B 1 147 ? 13.578 -4.988 -3.551 1 97 147 PRO B N 1
ATOM 2727 C CA . PRO B 1 147 ? 12.18 -5.309 -3.82 1 97 147 PRO B CA 1
ATOM 2728 C C . PRO B 1 147 ? 11.703 -4.781 -5.172 1 97 147 PRO B C 1
ATOM 2730 O O . PRO B 1 147 ? 12.086 -3.682 -5.578 1 97 147 PRO B O 1
ATOM 2733 N N . SER B 1 148 ? 10.984 -5.605 -5.891 1 98.06 148 SER B N 1
ATOM 2734 C CA . SER B 1 148 ? 10.281 -5.113 -7.074 1 98.06 148 SER B CA 1
ATOM 2735 C C . SER B 1 148 ? 9.164 -4.152 -6.699 1 98.06 148 SER B C 1
ATOM 2737 O O . SER B 1 148 ? 8.359 -4.441 -5.809 1 98.06 148 SER B O 1
ATOM 2739 N N . LEU B 1 149 ? 9.188 -2.988 -7.262 1 98.81 149 LEU B N 1
ATOM 2740 C CA . LEU B 1 149 ? 8.164 -1.969 -7.066 1 98.81 149 LEU B CA 1
ATOM 2741 C C . LEU B 1 149 ? 7.438 -1.666 -8.375 1 98.81 149 LEU B C 1
ATOM 2743 O O . LEU B 1 149 ? 8.07 -1.584 -9.438 1 98.81 149 LEU B O 1
ATOM 2747 N N . TYR B 1 150 ? 6.117 -1.598 -8.289 1 98.62 150 TYR B N 1
ATOM 2748 C CA . TYR B 1 150 ? 5.32 -1.181 -9.438 1 98.62 150 TYR B CA 1
ATOM 2749 C C . TYR B 1 150 ? 5.223 0.339 -9.516 1 98.62 150 TYR B C 1
ATOM 2751 O O . TYR B 1 150 ? 4.723 0.979 -8.586 1 98.62 150 TYR B O 1
ATOM 2759 N N . VAL B 1 151 ? 5.703 0.912 -10.641 1 97.06 151 VAL B N 1
ATOM 2760 C CA . VAL B 1 151 ? 5.734 2.367 -10.727 1 97.06 151 VAL B CA 1
ATOM 2761 C C . VAL B 1 151 ? 4.805 2.844 -11.836 1 97.06 151 VAL B C 1
ATOM 2763 O O . VAL B 1 151 ? 5.09 3.838 -12.508 1 97.06 151 VAL B O 1
ATOM 2766 N N . GLY B 1 152 ? 3.756 2.086 -12.117 1 94.44 152 GLY B N 1
ATOM 2767 C CA . GLY B 1 152 ? 2.695 2.475 -13.039 1 94.44 152 GLY B CA 1
ATOM 2768 C C . GLY B 1 152 ? 2.98 2.088 -14.477 1 94.44 152 GLY B C 1
ATOM 2769 O O . GLY B 1 152 ? 4.141 1.981 -14.875 1 94.44 152 GLY B O 1
ATOM 2770 N N . LYS B 1 153 ? 1.929 1.785 -15.141 1 94.44 153 LYS B N 1
ATOM 2771 C CA . LYS B 1 153 ? 1.963 1.548 -16.578 1 94.44 153 LYS B CA 1
ATOM 2772 C C . LYS B 1 153 ? 2.932 0.422 -16.938 1 94.44 153 LYS B C 1
ATOM 2774 O O . LYS B 1 153 ? 3.789 0.581 -17.797 1 94.44 153 LYS B O 1
ATOM 2779 N N . ASP B 1 154 ? 2.881 -0.613 -16.188 1 97 154 ASP B N 1
ATOM 2780 C CA . ASP B 1 154 ? 3.639 -1.836 -16.438 1 97 154 ASP B CA 1
ATOM 2781 C C . ASP B 1 154 ? 5.141 -1.592 -16.297 1 97 154 ASP B C 1
ATOM 2783 O O . ASP B 1 154 ? 5.945 -2.244 -16.953 1 97 154 ASP B O 1
ATOM 2787 N N . ARG B 1 155 ? 5.449 -0.589 -15.492 1 97.75 155 ARG B N 1
ATOM 2788 C CA . ARG B 1 155 ? 6.852 -0.32 -15.188 1 97.75 155 ARG B CA 1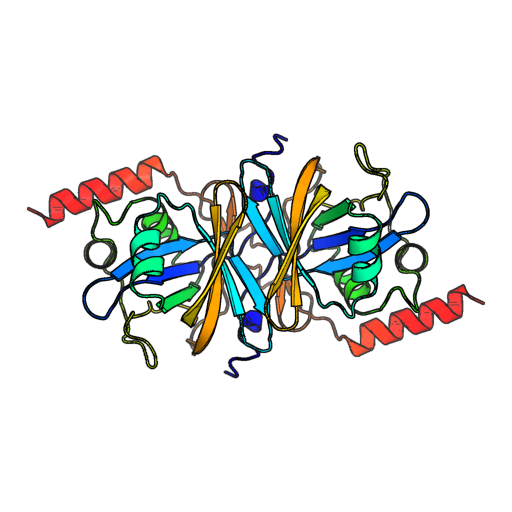
ATOM 2789 C C . ARG B 1 155 ? 7.199 -0.763 -13.773 1 97.75 155 ARG B C 1
ATOM 2791 O O . ARG B 1 155 ? 6.363 -0.681 -12.867 1 97.75 155 ARG B O 1
ATOM 2798 N N . TYR B 1 156 ? 8.422 -1.211 -13.656 1 98.5 156 TYR B N 1
ATOM 2799 C CA . TYR B 1 156 ? 8.938 -1.689 -12.383 1 98.5 156 TYR B CA 1
ATOM 2800 C C . TYR B 1 156 ? 10.297 -1.074 -12.078 1 98.5 156 TYR B C 1
ATOM 2802 O O . TYR B 1 156 ? 11.102 -0.845 -12.984 1 98.5 156 TYR B O 1
ATOM 2810 N N . SER B 1 157 ? 10.523 -0.815 -10.914 1 98.44 157 SER B N 1
ATOM 2811 C CA . SER B 1 157 ? 11.828 -0.392 -10.406 1 98.44 157 SER B CA 1
ATOM 2812 C C . SER B 1 157 ? 12.117 -0.997 -9.039 1 98.44 157 SER B C 1
ATOM 2814 O O . SER B 1 157 ? 11.453 -1.953 -8.625 1 98.44 157 SER B O 1
ATOM 2816 N N . THR B 1 158 ? 13.203 -0.631 -8.484 1 98.19 158 THR B N 1
ATOM 2817 C CA . THR B 1 158 ? 13.555 -1.044 -7.133 1 98.19 158 THR B CA 1
ATOM 2818 C C . THR B 1 158 ? 14.055 0.147 -6.316 1 98.19 158 THR B C 1
ATOM 2820 O O . THR B 1 158 ? 14.07 1.278 -6.809 1 98.19 158 THR B O 1
ATOM 2823 N N . ILE B 1 159 ? 14.32 -0.073 -5.094 1 97.56 159 ILE B N 1
ATOM 2824 C CA . ILE B 1 159 ? 14.82 1.003 -4.25 1 97.56 159 ILE B CA 1
ATOM 2825 C C . ILE B 1 159 ? 16.25 1.364 -4.672 1 97.56 159 ILE B C 1
ATOM 2827 O O . ILE B 1 159 ? 16.953 0.545 -5.262 1 97.56 159 ILE B O 1
ATOM 2831 N N . ASN B 1 160 ? 16.578 2.627 -4.457 1 97.25 160 ASN B N 1
ATOM 2832 C CA . ASN B 1 160 ? 17.938 3.1 -4.676 1 97.25 160 ASN B CA 1
ATOM 2833 C C . ASN B 1 160 ? 18.812 2.908 -3.436 1 97.25 160 ASN B C 1
ATOM 2835 O O . ASN B 1 160 ? 18.781 3.738 -2.523 1 97.25 160 ASN B O 1
ATOM 2839 N N . SER B 1 161 ? 19.594 1.909 -3.49 1 93.75 161 SER B N 1
ATOM 2840 C CA . SER B 1 161 ? 20.391 1.545 -2.322 1 93.75 161 SER B CA 1
ATOM 2841 C C . SER B 1 161 ? 21.422 2.615 -2.006 1 93.75 161 SER B C 1
ATOM 2843 O O . SER B 1 161 ? 21.984 2.645 -0.904 1 93.75 161 SER B O 1
ATOM 2845 N N . SER B 1 162 ? 21.688 3.461 -2.914 1 95.69 162 SER B N 1
ATOM 2846 C CA . SER B 1 162 ? 22.656 4.523 -2.697 1 95.69 162 SER B CA 1
ATOM 2847 C C . SER B 1 162 ? 22.016 5.762 -2.096 1 95.69 162 SER B C 1
ATOM 2849 O O . SER B 1 162 ? 22.703 6.695 -1.683 1 95.69 162 SER B O 1
ATOM 2851 N N . LYS B 1 163 ? 20.766 5.812 -2.076 1 96.75 163 LYS B N 1
ATOM 2852 C CA . LYS B 1 163 ? 20 6.902 -1.489 1 96.75 163 LYS B CA 1
ATOM 2853 C C . LYS B 1 163 ? 19.094 6.395 -0.365 1 96.75 163 LYS B C 1
ATOM 2855 O O . LYS B 1 163 ? 17.953 5.996 -0.607 1 96.75 163 LYS B O 1
ATOM 2860 N N . VAL B 1 164 ? 19.609 6.438 0.833 1 97.31 164 VAL B N 1
ATOM 2861 C CA . VAL B 1 164 ? 18.875 5.941 1.984 1 97.31 164 VAL B CA 1
ATOM 2862 C C . VAL B 1 164 ? 19.016 6.914 3.152 1 97.31 164 VAL B C 1
ATOM 2864 O O . VAL B 1 164 ? 20.125 7.316 3.5 1 97.31 164 VAL B O 1
ATOM 2867 N N . TYR B 1 165 ? 17.891 7.391 3.621 1 98.12 165 TYR B N 1
ATOM 2868 C CA . TYR B 1 165 ? 17.875 8.062 4.918 1 98.12 165 TYR B CA 1
ATOM 2869 C C . TYR B 1 165 ? 17.578 7.07 6.039 1 98.12 165 TYR B C 1
ATOM 2871 O O . TYR B 1 165 ? 16.688 6.234 5.914 1 98.12 165 TYR B O 1
ATOM 2879 N N . ASP B 1 166 ? 18.375 7.105 7.023 1 97.81 166 ASP B N 1
ATOM 2880 C CA . ASP B 1 166 ? 18.188 6.32 8.242 1 97.81 166 ASP B CA 1
ATOM 2881 C C . ASP B 1 166 ? 18.031 7.227 9.461 1 97.81 166 ASP B C 1
ATOM 2883 O O . ASP B 1 166 ? 19.016 7.727 10 1 97.81 166 ASP B O 1
ATOM 2887 N N . PHE B 1 167 ? 16.781 7.367 9.914 1 97.75 167 PHE B N 1
ATOM 2888 C CA . PHE B 1 167 ? 16.531 8.32 10.984 1 97.75 167 PHE B CA 1
ATOM 2889 C C . PHE B 1 167 ? 16.469 7.621 12.336 1 97.75 167 PHE B C 1
ATOM 2891 O O . PHE B 1 167 ? 16.031 6.477 12.43 1 97.75 167 PHE B O 1
ATOM 2898 N N . ASN B 1 168 ? 16.969 8.32 13.328 1 96.69 168 ASN B N 1
ATOM 2899 C CA . ASN B 1 168 ? 16.797 7.91 14.719 1 96.69 168 ASN B CA 1
ATOM 2900 C C . ASN B 1 168 ? 15.594 8.609 15.367 1 96.69 168 ASN B C 1
ATOM 2902 O O . ASN B 1 168 ? 15.633 9.812 15.609 1 96.69 168 ASN B O 1
ATOM 2906 N N . THR B 1 169 ? 14.625 7.816 15.695 1 92.81 169 THR B N 1
ATOM 2907 C CA . THR B 1 169 ? 13.367 8.359 16.188 1 92.81 169 THR B CA 1
ATOM 2908 C C . THR B 1 169 ? 13.602 9.227 17.422 1 92.81 169 THR B C 1
ATOM 2910 O O . THR B 1 169 ? 13.023 10.312 17.547 1 92.81 169 THR B O 1
ATOM 2913 N N . LEU B 1 170 ? 14.375 8.773 18.328 1 93.62 170 LEU B N 1
ATOM 2914 C CA . LEU B 1 170 ? 14.633 9.523 19.547 1 93.62 170 LEU B CA 1
ATOM 2915 C C . LEU B 1 170 ? 15.289 10.867 19.234 1 93.62 170 LEU B C 1
ATOM 2917 O O . LEU B 1 170 ? 14.938 11.891 19.828 1 93.62 170 LEU B O 1
ATOM 2921 N N . GLU B 1 171 ? 16.188 10.859 18.391 1 94.88 171 GLU B N 1
ATOM 2922 C CA . GLU B 1 171 ? 16.859 12.094 17.984 1 94.88 171 GLU B CA 1
ATOM 2923 C C . GLU B 1 171 ? 15.883 13.062 17.312 1 94.88 171 GLU B C 1
ATOM 2925 O O . GLU B 1 171 ? 15.914 14.266 17.578 1 94.88 171 GLU B O 1
ATOM 2930 N N . ILE B 1 172 ? 15.062 12.508 16.453 1 94.94 172 ILE B N 1
ATOM 2931 C CA . ILE B 1 172 ? 14.078 13.312 15.742 1 94.94 172 ILE B CA 1
ATOM 2932 C C . ILE B 1 172 ? 13.141 13.992 16.734 1 94.94 172 ILE B C 1
ATOM 2934 O O . ILE B 1 172 ? 12.938 15.203 16.672 1 94.94 172 ILE B O 1
ATOM 2938 N N . VAL B 1 173 ? 12.641 13.273 17.688 1 94.12 173 VAL B N 1
ATOM 2939 C CA . VAL B 1 173 ? 11.664 13.797 18.641 1 94.12 173 VAL B CA 1
ATOM 2940 C C . VAL B 1 173 ? 12.336 14.812 19.547 1 94.12 173 VAL B C 1
ATOM 2942 O O . VAL B 1 173 ? 11.758 15.867 19.844 1 94.12 173 VAL B O 1
ATOM 2945 N N . ASN B 1 174 ? 13.508 14.516 19.969 1 94.44 174 ASN B N 1
ATOM 2946 C CA . ASN B 1 174 ? 14.25 15.445 20.812 1 94.44 174 ASN B CA 1
ATOM 2947 C C . ASN B 1 174 ? 14.516 16.766 20.094 1 94.44 174 ASN B C 1
ATOM 2949 O O . ASN B 1 174 ? 14.391 17.844 20.703 1 94.44 174 ASN B O 1
ATOM 2953 N N . GLU B 1 175 ? 14.859 16.656 18.922 1 93.31 175 GLU B N 1
ATOM 2954 C CA . GLU B 1 175 ? 15.094 17.859 18.125 1 93.31 175 GLU B CA 1
ATOM 2955 C C . GLU B 1 175 ? 13.828 18.703 18 1 93.31 175 GLU B C 1
ATOM 2957 O O . GLU B 1 175 ? 13.875 19.938 18.078 1 93.31 175 GLU B O 1
ATOM 2962 N N . LEU B 1 176 ? 12.734 18.062 17.812 1 92.56 176 LEU B N 1
ATOM 2963 C CA . LEU B 1 176 ? 11.461 18.766 17.656 1 92.56 176 LEU B CA 1
ATOM 2964 C C . LEU B 1 176 ? 11.055 19.453 18.953 1 92.56 176 LEU B C 1
ATOM 2966 O O . LEU B 1 176 ? 10.586 20.594 18.922 1 92.56 176 LEU B O 1
ATOM 2970 N N . ARG B 1 177 ? 11.242 18.781 19.984 1 89.81 177 ARG B N 1
ATOM 2971 C CA . ARG B 1 177 ? 10.844 19.328 21.281 1 89.81 177 ARG B CA 1
ATOM 2972 C C . ARG B 1 177 ? 1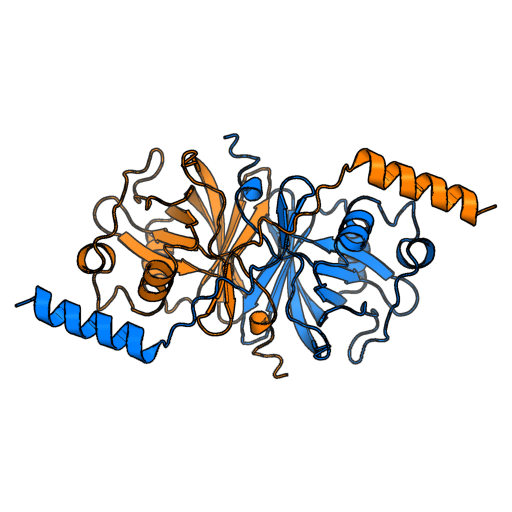1.758 20.484 21.688 1 89.81 177 ARG B C 1
ATOM 2974 O O . ARG B 1 177 ? 11.305 21.469 22.281 1 89.81 177 ARG B O 1
ATOM 2981 N N . LYS B 1 178 ? 12.961 20.438 21.344 1 88.75 178 LYS B N 1
ATOM 2982 C CA . LYS B 1 178 ? 13.906 21.516 21.625 1 88.75 178 LYS B CA 1
ATOM 2983 C C . LYS B 1 178 ? 13.57 22.766 20.812 1 88.75 178 LYS B C 1
ATOM 2985 O O . LYS B 1 178 ? 13.609 23.891 21.328 1 88.75 178 LYS B O 1
ATOM 2990 N N . ASN B 1 179 ? 13.242 22.562 19.594 1 83.75 179 ASN B N 1
ATOM 2991 C CA . ASN B 1 179 ? 12.914 23.672 18.703 1 83.75 179 ASN B CA 1
ATOM 2992 C C . ASN B 1 179 ? 11.617 24.359 19.141 1 83.75 179 ASN B C 1
ATOM 2994 O O . ASN B 1 179 ? 11.469 25.578 18.953 1 83.75 179 ASN B O 1
ATOM 2998 N N . ARG B 1 180 ? 10.695 23.625 19.656 1 79.62 180 ARG B N 1
ATOM 2999 C CA . ARG B 1 180 ? 9.453 24.188 20.156 1 79.62 180 ARG B CA 1
ATOM 3000 C C . ARG B 1 180 ? 9.727 25.141 21.312 1 79.62 180 ARG B C 1
ATOM 3002 O O . ARG B 1 180 ? 9.156 26.234 21.375 1 79.62 180 ARG B O 1
ATOM 3009 N N . ARG B 1 181 ? 10.578 24.719 22.203 1 71.5 181 ARG B N 1
ATOM 3010 C CA . ARG B 1 181 ? 10.914 25.5 23.391 1 71.5 181 ARG B CA 1
ATOM 3011 C C . ARG B 1 181 ? 11.594 26.812 23 1 71.5 181 ARG B C 1
ATOM 3013 O O . ARG B 1 181 ? 11.32 27.859 23.594 1 71.5 181 ARG B O 1
ATOM 3020 N N . ASN B 1 182 ? 12.289 26.688 21.922 1 71.56 182 ASN B N 1
ATOM 3021 C CA . ASN B 1 182 ? 13.008 27.875 21.469 1 71.56 182 ASN B CA 1
ATOM 3022 C C . ASN B 1 182 ? 12.086 28.859 20.766 1 71.56 182 ASN B C 1
ATOM 3024 O O . ASN B 1 182 ? 12.297 30.078 20.812 1 71.56 182 ASN B O 1
ATOM 3028 N N . ASN B 1 183 ? 11.109 28.281 20.078 1 68.06 183 ASN B N 1
ATOM 3029 C CA . ASN B 1 183 ? 10.18 29.156 19.359 1 68.06 183 ASN B CA 1
ATOM 3030 C C . ASN B 1 183 ? 9.164 29.781 20.312 1 68.06 183 ASN B C 1
ATOM 3032 O O . ASN B 1 183 ? 8.578 30.828 20 1 68.06 183 ASN B O 1
ATOM 3036 N N . ASN B 1 184 ? 8.797 29.109 21.344 1 58.34 184 ASN B N 1
ATOM 3037 C CA . ASN B 1 184 ? 7.887 29.656 22.344 1 58.34 184 ASN B CA 1
ATOM 3038 C C . ASN B 1 184 ? 8.586 30.656 23.25 1 58.34 184 ASN B C 1
ATOM 3040 O O . ASN B 1 184 ? 7.973 31.203 24.172 1 58.34 184 ASN B O 1
ATOM 3044 N N . VAL B 1 185 ? 9.984 30.859 23.062 1 50.28 185 VAL B N 1
ATOM 3045 C CA . VAL B 1 185 ? 10.695 31.906 23.797 1 50.28 185 VAL B CA 1
ATOM 3046 C C . VAL B 1 185 ? 10.867 33.125 22.906 1 50.28 185 VAL B C 1
ATOM 3048 O O . VAL B 1 185 ? 11.141 33 21.719 1 50.28 185 VAL B O 1
#

Nearest PDB structures (foldseek):
  2d5m-assembly1_A-2  TM=8.833E-01  e=3.038E-12  Nitratidesulfovibrio vulgaris str. 'Miyazaki F'
  1i0s-assembly1_A  TM=8.915E-01  e=2.334E-11  Archaeoglobus fulgidus
  5cho-assembly4_G  TM=8.672E-01  e=1.421E-11  uncultured bacterium
  4hx6-assembly4_G  TM=8.681E-01  e=3.074E-11  Streptomyces globisporus
  3e4v-assembly1_B  TM=7.872E-01  e=2.753E-11  Methylobacillus flagellatus KT

Solvent-accessible surface area (backbone atoms only — not comparable to full-atom values): 19146 Å² total; per-residue (Å²): 131,63,66,67,52,54,67,52,79,43,56,26,39,39,32,34,42,25,17,25,33,79,85,54,64,39,64,37,47,42,52,35,41,32,56,40,25,55,58,60,30,29,38,33,36,44,41,45,77,85,42,66,48,42,58,27,37,74,70,53,40,28,29,15,40,25,30,38,38,42,88,46,44,64,60,48,50,53,42,52,65,52,57,61,88,82,35,65,56,50,72,79,64,66,55,63,72,39,84,44,91,87,53,54,21,37,36,52,82,36,48,34,27,34,35,29,38,60,70,48,75,41,84,39,66,60,14,33,36,39,32,25,36,56,77,45,71,45,77,40,72,92,52,78,94,35,45,27,26,36,51,34,86,61,22,33,27,22,62,24,86,88,44,65,50,78,54,55,65,69,59,53,48,51,52,51,55,53,52,49,56,54,65,77,96,130,63,67,66,53,55,67,52,79,43,58,27,37,39,33,34,42,25,17,25,33,80,84,53,64,38,66,37,48,42,51,34,42,32,57,41,24,55,58,60,30,29,38,33,36,42,42,45,78,84,42,67,48,43,59,27,37,73,71,52,40,27,30,16,40,24,30,38,38,42,88,45,45,64,59,48,51,51,42,52,65,52,58,60,88,82,37,63,58,52,71,78,64,67,55,63,72,40,84,44,90,88,52,54,19,38,36,52,83,35,46,34,28,33,36,30,36,62,68,50,75,41,83,37,66,62,14,31,36,41,34,23,36,57,77,45,72,44,76,39,76,91,50,76,92,37,44,28,26,37,52,34,87,61,21,34,26,23,62,23,88,87,46,66,50,77,56,54,67,66,60,54,45,52,51,51,56,52,50,49,58,54,67,78,95

pLDDT: mean 95.08, std 8.01, range [50.28, 98.94]

InterPro domains:
  IPR002563 Flavin reductase like domain [PF01613] (8-154)
  IPR002563 Flavin reductase like domain [SM00903] (7-158)
  IPR012349 FMN-binding split barrel [G3DSA:2.30.110.10] (1-165)
  IPR052174 Flavoredoxin [PTHR43567] (12-162)

Radius of gyration: 20.64 Å; Cα contacts (8 Å, |Δi|>4): 906; chains: 2; bounding box: 39×62×53 Å

Sequence (370 aa):
MDIKSFYRNIALPVCTVMAGDEKNYNIMTVAWSTPLSINPTLFGFAIKKTRYTYDFLTKYKEYSVTFYNFEDSKMIEQIGRISGREFDKIKNLNIEIVKSNKIKTPYVRGYFSFECVLNNIINVGDHDFVVGEVIEVHENLNNNFNPSLYVGKDRYSTINSSKVYDFNTLEIVNELRKNRRNNNVMDIKSFYRNIALPVCTVMAGDEKNYNIMTVAWSTPLSINPTLFGFAIKKTRYTYDFLTKYKEYSVTFYNFEDSKMIEQIGRISGREFDKIKNLNIEIVKSNKIKTPYVRGYFSFECVLNNIINVGDHDFVVGEVIEVHENLN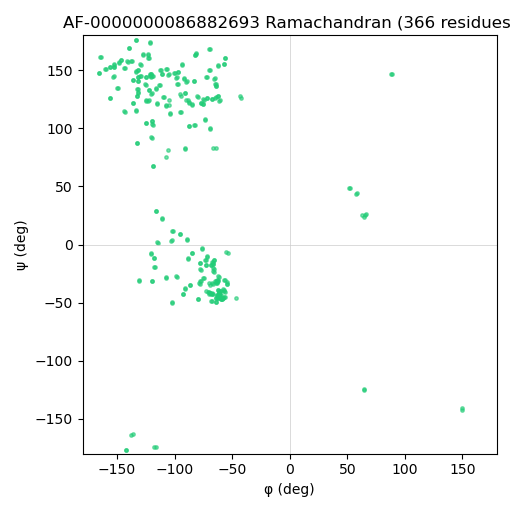NNFNPSLYVGKDRYSTINSSKVYDFNTLEIVNELRKNRRNNNV

Secondary structure (DSSP, 8-state):
--GGGGGGGS-EE-EEEEEE-SS-EEEEEE-SEEEEETTTTEEEEEE-TTSHHHHHHHHH-EEEEEE-BGGGHHHHHHHHHS-TTT--HHHHTT--EE--SSSSS-EE-SSEEEEEEEEEEEEETTEEEEEEEEEEEEE-TTS---B-EE-STTEEE-B-TTS-EE--HHHHHHHHHHHHHHHT-/--GGGGGGGS-EE-EEEEEE-SS-EEEEEE-SEEEEETTTTEEEEEE-TTSHHHHHHHHH-EEEEEE-BGGGHHHHHHHHHS-TTT--HHHHTT--EE--SSSSS-EE-SSEEEEEEEEEEEEETTEEEEEEEEEEEEE-TTS---B-EE-STTEEE-B-TTS-EE--HHHHHHHHHHHHHHHT-

Foldseek 3Di:
DPPVQVCLQDKFFKKKKWAAFQVDIAIAIFGAKDFDDVVQGKIKGWDACPAPRVVRCVVQQKIKIAWAAQVCLVLNLVSHPDGCVVDVSCVVVVFDWAADDPGRTTHGDHQKMFMWGWDDWDDDPRIIMTMTGTDGIDGDPVDDQFTWIDNHDSDTGTDDPVDDDDDDPVVVVVVVVVVVVVVVD/DPPVQVCLQDKFFKKKKWAAFQPDIAIAIFGAKDFDDVVQGKIKGKDACPAPRVVRCVVQQKIKIAWAAQVCLVLNLVSHPDGCVVDVSCVVVVFDWAADDPGRTTHGDHQKMFMWGWDDWDDDPRIIMTMTGTDGIDGDPVDDQFTWIDNHDSDTGTDDPVDDDDDDPVVVVVVVVVVVVVVVD

Organism: NCBI:txid2108365